Protein AF-T0LKI7-F1 (afdb_monomer_lite)

pLDDT: mean 86.64, std 17.45, range [27.73, 98.5]

Sequence (239 aa):
MIEDIPPIKPRVIQYRIENVSTTMKEMFGITISEGEVQEILYQLSDVLGKEYLNLLYDIRRAPSRHMDKTSSRENGSNTNLWVFVTKAEAIFHTAMSNSHDVALDILGEHNGTDIHDRYSAFDNLASKTGNAQQYCWAHIISDTKELEDFYGEEGRRIRESLQRIYDKSKSFNGNGAHEDIDHLYERLTFLLDTGYNHLETRKFADNLIKRRKEWLFRFVIDPEVEPTKTGLKELSGLQ

Radius of gyration: 21.43 Å; chains: 1; bounding box: 60×43×54 Å

Foldseek 3Di:
DPDPPDDPPDDPDDDDLVVVQVCCCPPPVDHDDSVRVVVVVVVVCVVCVVVLVVLLVCLQEAQEKEWEWDWDADPNAIKIWIWIDAPPGIDIDIDSDPALVVVCVSNPQGEHEYEYAPDCRVVVNCVVRVYHYAHAVVNVLVVLVVCCVPVNPLSVQLNVQSVVLVVVLVVLLQVDDVVVLVVSLVSLLVSLPDDDPDPVSVVSSVVVNPDDSCRHRVSSNGNSDDNHDDCPCVVNVPD

Secondary structure (DSSP, 8-state):
----------------HHHHHHHHHHHH-----HHHHHHHHHHHHHHHHHHHHHHHHHHHHSSEEEEEEEEEEETTEEEEEEEEE-SS-EEEEEES--SHHHHHHHH-S--SEEEE-S-HHHHHHHHHH--EEEE-HHHHHHHHHHHHHHHTHHHHHHHHHHHHHHHHHHTTTT---HHHHHHHHHHHHHHH-S--SSHHHHHHHHHHHTS-HHHHSHHHH-TT--SS-TTHHHHH---

Structure (mmCIF, N/CA/C/O backbone):
data_AF-T0LKI7-F1
#
_entry.id   AF-T0LKI7-F1
#
loop_
_atom_site.group_PDB
_atom_site.id
_atom_site.type_symbol
_atom_site.label_atom_id
_atom_site.label_alt_id
_atom_site.label_comp_id
_atom_site.label_asym_id
_atom_site.label_entity_id
_atom_site.label_seq_id
_atom_site.pdbx_PDB_ins_code
_atom_site.Cartn_x
_atom_site.Cartn_y
_atom_site.Cartn_z
_atom_site.occupancy
_atom_site.B_iso_or_equiv
_atom_site.auth_seq_id
_atom_site.auth_comp_id
_atom_site.auth_asym_id
_atom_site.auth_atom_id
_atom_site.pdbx_PDB_model_num
ATOM 1 N N . MET A 1 1 ? -36.466 19.619 -8.898 1.00 36.75 1 MET A N 1
ATOM 2 C CA . MET A 1 1 ? -35.082 20.116 -8.801 1.00 36.75 1 MET A CA 1
ATOM 3 C C . MET A 1 1 ? -34.525 19.519 -7.531 1.00 36.75 1 MET A C 1
ATOM 5 O O . MET A 1 1 ? -35.025 19.854 -6.469 1.00 36.75 1 MET A O 1
ATOM 9 N N . ILE A 1 2 ? -33.653 18.523 -7.654 1.00 37.56 2 ILE A N 1
ATOM 10 C CA . ILE A 1 2 ? -32.951 17.946 -6.507 1.00 37.56 2 ILE A CA 1
ATOM 11 C C . ILE A 1 2 ? -31.757 18.873 -6.302 1.00 37.56 2 ILE A C 1
ATOM 13 O O . ILE A 1 2 ? -30.957 19.026 -7.221 1.00 37.56 2 ILE A O 1
ATOM 17 N N . GLU A 1 3 ? -31.733 19.594 -5.185 1.00 37.16 3 GLU A N 1
ATOM 18 C CA . GLU A 1 3 ? -30.611 20.461 -4.831 1.00 37.16 3 GLU A CA 1
ATOM 19 C C . GLU A 1 3 ? -29.376 19.592 -4.569 1.00 37.16 3 GLU A C 1
ATOM 21 O O . GLU A 1 3 ? -29.436 18.632 -3.797 1.00 37.16 3 GLU A O 1
ATOM 26 N N . ASP A 1 4 ? -28.274 19.921 -5.244 1.00 40.03 4 ASP A N 1
ATOM 27 C CA . ASP A 1 4 ? -26.953 19.344 -5.011 1.00 40.03 4 ASP A CA 1
ATOM 28 C C . ASP A 1 4 ? -26.516 19.660 -3.575 1.00 40.03 4 ASP A C 1
ATOM 30 O O . ASP A 1 4 ? -26.044 20.758 -3.274 1.00 40.03 4 ASP A O 1
ATOM 34 N N . ILE A 1 5 ? -26.679 18.693 -2.670 1.00 35.22 5 ILE A N 1
ATOM 35 C CA . ILE A 1 5 ? -26.070 18.751 -1.341 1.00 35.22 5 ILE A CA 1
ATOM 36 C C . ILE A 1 5 ? -24.559 18.581 -1.554 1.00 35.22 5 ILE A C 1
ATOM 38 O O . ILE A 1 5 ? -24.133 17.520 -2.023 1.00 35.22 5 ILE A O 1
ATOM 42 N N . PRO A 1 6 ? -23.726 19.591 -1.241 1.00 35.78 6 PRO A N 1
ATOM 43 C CA . PRO A 1 6 ? -22.286 19.469 -1.404 1.00 35.78 6 PRO A CA 1
ATOM 44 C C . PRO A 1 6 ? -21.763 18.326 -0.523 1.00 35.78 6 PRO A C 1
ATOM 46 O O . PRO A 1 6 ? -22.275 18.123 0.584 1.00 35.78 6 PRO A O 1
ATOM 49 N N . PRO A 1 7 ? -20.739 17.580 -0.974 1.00 35.28 7 PRO A N 1
ATOM 50 C CA . PRO A 1 7 ? -20.183 16.486 -0.196 1.00 35.28 7 PRO A CA 1
ATOM 51 C C . PRO A 1 7 ? -19.729 17.013 1.166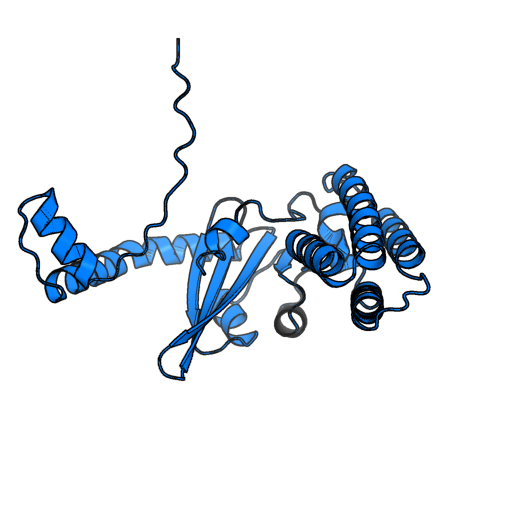 1.00 35.28 7 PRO A C 1
ATOM 53 O O . PRO A 1 7 ? -18.887 17.911 1.260 1.00 35.28 7 PRO A O 1
ATOM 56 N N . ILE A 1 8 ? -20.309 16.452 2.227 1.00 31.47 8 ILE A N 1
ATOM 57 C CA . ILE A 1 8 ? -19.885 16.699 3.601 1.00 31.47 8 ILE A CA 1
ATOM 58 C C . ILE A 1 8 ? -18.447 16.195 3.693 1.00 31.47 8 ILE A C 1
ATOM 60 O O . ILE A 1 8 ? -18.217 14.990 3.732 1.00 31.47 8 ILE A O 1
ATOM 64 N N . LYS A 1 9 ? -17.467 17.105 3.703 1.00 28.38 9 LYS A N 1
ATOM 65 C CA . LYS A 1 9 ? -16.102 16.756 4.101 1.00 28.38 9 LYS A CA 1
ATOM 66 C C . LYS A 1 9 ? -16.157 16.377 5.580 1.00 28.38 9 LYS A C 1
ATOM 68 O O . LYS A 1 9 ? -16.421 17.267 6.396 1.00 28.38 9 LYS A O 1
ATOM 73 N N . PRO A 1 10 ? -15.926 15.108 5.954 1.00 28.52 10 PRO A N 1
ATOM 74 C CA . PRO A 1 10 ? -15.874 14.741 7.356 1.00 28.52 10 PRO A CA 1
ATOM 75 C C . PRO A 1 10 ? -14.686 15.480 7.974 1.00 28.52 10 PRO A C 1
ATOM 77 O O . PRO A 1 10 ? -13.535 15.234 7.622 1.00 28.52 10 PRO A O 1
ATOM 80 N N . ARG A 1 11 ? -14.948 16.429 8.875 1.00 28.69 11 ARG A N 1
ATOM 81 C CA . ARG A 1 11 ? -13.918 16.922 9.790 1.00 28.69 11 ARG A CA 1
ATOM 82 C C . ARG A 1 11 ? -13.855 15.930 10.938 1.00 28.69 11 ARG A C 1
ATOM 84 O O . ARG A 1 11 ? -14.707 15.959 11.820 1.00 28.69 11 ARG A O 1
ATOM 91 N N . VAL A 1 12 ? -12.862 15.048 10.916 1.00 36.53 12 VAL A N 1
ATOM 92 C CA . VAL A 1 12 ? -12.501 14.269 12.101 1.00 36.53 12 VAL A CA 1
ATOM 93 C C . VAL A 1 12 ? -11.858 15.250 13.077 1.00 36.53 12 VAL A C 1
ATOM 95 O O . VAL A 1 12 ? -10.718 15.664 12.888 1.00 36.53 12 VAL A O 1
ATOM 98 N N . ILE A 1 13 ? -12.621 15.704 14.071 1.00 36.75 13 ILE A N 1
ATOM 99 C CA . ILE A 1 13 ? -12.092 16.535 15.152 1.00 36.75 13 ILE A CA 1
ATOM 100 C C . ILE A 1 13 ? -11.734 15.594 16.296 1.00 36.75 13 ILE A C 1
ATOM 102 O O . ILE A 1 13 ? -12.613 15.053 16.964 1.00 36.75 13 ILE A O 1
ATOM 106 N N . GLN A 1 14 ? -10.440 15.378 16.509 1.00 50.97 14 GLN A N 1
ATOM 107 C CA . GLN A 1 14 ? -9.954 14.626 17.656 1.00 50.97 14 GLN A CA 1
ATOM 108 C C . GLN A 1 14 ? -9.950 15.563 18.872 1.00 50.97 14 GLN A C 1
ATOM 110 O O . GLN A 1 14 ? -9.055 16.389 19.042 1.00 50.97 14 GLN A O 1
ATOM 115 N N . TYR A 1 15 ? -10.995 15.491 19.696 1.00 59.06 15 TYR A N 1
ATOM 116 C CA . TYR A 1 15 ? -11.046 16.227 20.956 1.00 59.06 15 TYR A CA 1
ATOM 117 C C . TYR A 1 15 ? -10.383 15.413 22.067 1.00 59.06 15 TYR A C 1
ATOM 119 O O . TYR A 1 15 ? -10.673 14.230 22.241 1.00 59.06 15 TYR A O 1
ATOM 127 N N . ARG A 1 16 ? -9.532 16.064 22.869 1.00 73.12 16 ARG A N 1
ATOM 128 C CA . ARG A 1 16 ? -9.208 15.554 24.208 1.00 73.12 16 ARG A CA 1
ATOM 129 C C . ARG A 1 16 ? -10.499 15.472 25.021 1.00 73.12 16 ARG A C 1
ATOM 131 O O . ARG A 1 16 ? -11.378 16.312 24.836 1.00 73.12 16 ARG A O 1
ATOM 138 N N . ILE A 1 17 ? -10.600 14.501 25.927 1.00 77.38 17 ILE A N 1
ATOM 139 C CA . ILE A 1 17 ? -11.790 14.308 26.779 1.00 77.38 17 ILE A CA 1
ATOM 140 C C . ILE A 1 17 ? -12.152 15.615 27.511 1.00 77.38 17 ILE A C 1
ATOM 142 O O . ILE A 1 17 ? -13.308 16.029 27.509 1.00 77.38 17 ILE A O 1
ATOM 146 N N . GLU A 1 18 ? -11.142 16.328 28.012 1.00 75.88 18 GLU A N 1
ATOM 147 C CA . GLU A 1 18 ? -11.242 17.662 28.629 1.00 75.88 18 GLU A CA 1
ATOM 148 C C . GLU A 1 18 ? -11.995 18.680 27.741 1.00 75.88 18 GLU A C 1
ATOM 150 O O . GLU A 1 18 ? -12.843 19.457 28.200 1.00 75.88 18 GLU A O 1
ATOM 155 N N . ASN A 1 19 ? -11.725 18.656 26.433 1.00 84.75 19 ASN A N 1
ATOM 156 C CA . ASN A 1 19 ? -12.343 19.562 25.470 1.00 84.75 19 ASN A CA 1
ATOM 157 C C . ASN A 1 19 ? -13.796 19.174 25.176 1.00 84.75 19 ASN A C 1
ATOM 159 O O . ASN A 1 19 ? -14.600 20.055 24.876 1.00 84.75 19 ASN A O 1
ATOM 163 N N . VAL A 1 20 ? -14.151 17.888 25.278 1.00 87.69 20 VAL A N 1
ATOM 164 C CA . VAL A 1 20 ? -15.544 17.431 25.149 1.00 87.69 20 VAL A CA 1
ATOM 165 C C . VAL A 1 20 ? -16.374 17.992 26.298 1.00 87.69 20 VAL A C 1
ATOM 167 O O . VAL A 1 20 ? -17.396 18.629 26.050 1.00 87.69 20 VAL A O 1
ATOM 170 N N . SER A 1 21 ? -15.899 17.844 27.536 1.00 88.12 21 SER A N 1
ATOM 171 C CA . SER A 1 21 ? -16.573 18.379 28.726 1.00 88.12 21 SER A CA 1
ATOM 172 C C . SER A 1 21 ? -16.748 19.898 28.646 1.00 88.12 21 SER A C 1
ATOM 174 O O . SER A 1 21 ? -17.833 20.423 28.903 1.00 88.12 21 SER A O 1
ATOM 176 N N . THR A 1 22 ? -15.699 20.606 28.214 1.00 89.06 22 THR A N 1
ATOM 177 C CA . THR A 1 22 ? -15.731 22.064 28.017 1.00 89.06 22 THR A CA 1
ATOM 178 C C . THR A 1 22 ? -16.754 22.460 26.950 1.00 89.06 22 THR A C 1
ATOM 180 O O . THR A 1 22 ? -17.623 23.290 27.206 1.00 89.06 22 THR A O 1
ATOM 183 N N . THR A 1 23 ? -16.725 21.803 25.788 1.00 90.31 23 THR A N 1
ATOM 184 C CA . THR A 1 23 ? -17.649 22.072 24.673 1.00 90.31 23 THR A CA 1
ATOM 185 C C . THR A 1 23 ? -19.104 21.823 25.071 1.00 90.31 23 THR A C 1
ATOM 187 O O . THR A 1 23 ? -19.974 22.644 24.780 1.00 90.31 23 THR A O 1
ATOM 190 N N . MET A 1 24 ? -19.381 20.720 25.775 1.00 91.50 24 MET A N 1
ATOM 191 C CA . MET A 1 24 ? -20.729 20.385 26.248 1.00 91.50 24 MET A CA 1
ATOM 192 C C . MET A 1 24 ? -21.297 21.461 27.174 1.00 91.50 24 MET A C 1
ATOM 194 O O . MET A 1 24 ? -22.460 21.856 27.041 1.00 91.50 24 MET A O 1
ATOM 198 N N . LYS A 1 25 ? -20.455 22.005 28.054 1.00 92.81 25 LYS A N 1
ATOM 199 C CA . LYS A 1 25 ? -20.846 23.080 28.960 1.00 92.81 25 LYS A CA 1
ATOM 200 C C . LYS A 1 25 ? -21.040 24.408 28.234 1.00 92.81 25 LYS A C 1
ATOM 202 O O . LYS A 1 25 ? -22.059 25.061 28.439 1.00 92.81 25 LYS A O 1
ATOM 207 N N . GLU A 1 26 ? -20.080 24.812 27.407 1.00 93.31 26 GLU A N 1
ATOM 208 C CA . GLU A 1 26 ? -20.067 26.136 26.777 1.00 93.31 26 GLU A CA 1
ATOM 209 C C . GLU A 1 26 ? -21.116 26.284 25.674 1.00 93.31 26 GLU A C 1
ATOM 211 O O . GLU A 1 26 ? -21.754 27.330 25.572 1.00 93.31 26 GLU A O 1
ATOM 216 N N . MET A 1 27 ? -21.325 25.244 24.864 1.00 94.69 27 MET A N 1
ATOM 217 C CA . MET A 1 27 ? -22.247 25.310 23.728 1.00 94.69 27 MET A CA 1
ATOM 218 C C . MET A 1 27 ? -23.664 24.864 24.081 1.00 94.69 27 MET A C 1
ATOM 220 O O . MET A 1 27 ? -24.625 25.395 23.527 1.00 94.69 27 MET A O 1
ATOM 224 N N . PHE A 1 28 ? -23.801 23.890 24.983 1.00 94.06 28 PHE A N 1
ATOM 225 C CA . PHE A 1 28 ? -25.083 23.234 25.248 1.00 94.06 28 PHE A CA 1
ATOM 226 C C . PHE A 1 28 ? -25.568 23.403 26.693 1.00 94.06 28 PHE A C 1
ATOM 228 O O . PHE A 1 28 ? -26.682 22.990 27.008 1.00 94.06 28 PHE A O 1
ATOM 235 N N . GLY A 1 29 ? -24.771 24.010 27.582 1.00 93.81 29 GLY A N 1
ATOM 236 C CA . GLY A 1 29 ? -25.117 24.162 29.000 1.00 93.81 29 GLY A CA 1
ATOM 237 C C . GLY A 1 29 ? -25.138 22.842 29.778 1.00 93.81 29 GLY A C 1
ATOM 238 O O . GLY A 1 29 ?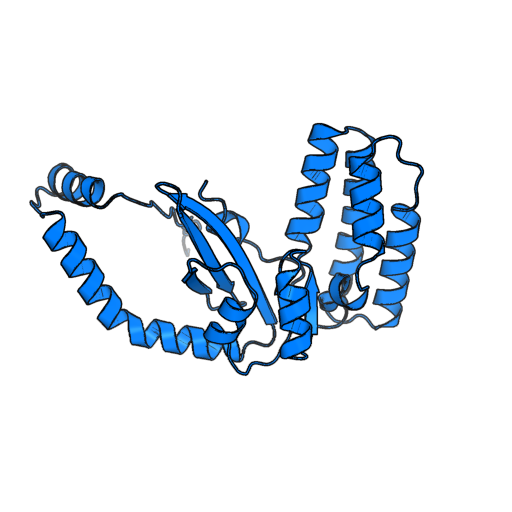 -25.625 22.804 30.908 1.00 93.81 29 GLY A O 1
ATOM 239 N N . ILE A 1 30 ? -24.623 21.757 29.191 1.00 95.06 30 ILE A N 1
ATOM 240 C CA . ILE A 1 30 ? -24.621 20.419 29.784 1.00 95.06 30 ILE A CA 1
ATOM 241 C C . ILE A 1 30 ? -23.336 20.255 30.588 1.00 95.06 30 ILE A C 1
ATOM 243 O O . ILE A 1 30 ? -22.234 20.337 30.049 1.00 95.06 30 ILE A O 1
ATOM 247 N N . THR A 1 31 ? -23.470 20.011 31.890 1.00 93.50 31 THR A N 1
ATOM 248 C CA . THR A 1 31 ? -22.319 19.660 32.728 1.00 93.50 31 THR A CA 1
ATOM 249 C C . THR A 1 31 ? -22.124 18.155 32.673 1.00 93.50 31 THR A C 1
ATOM 251 O O . THR A 1 31 ? -22.982 17.413 33.138 1.00 93.50 31 THR A O 1
ATOM 254 N N . ILE A 1 32 ? -21.000 17.732 32.104 1.00 92.62 32 ILE A N 1
ATOM 255 C CA . ILE A 1 32 ? -20.555 16.342 32.069 1.00 92.62 32 ILE A CA 1
ATOM 256 C C . ILE A 1 32 ? -19.112 16.286 32.568 1.00 92.62 32 ILE A C 1
ATOM 258 O O . ILE A 1 32 ? -18.297 17.153 32.242 1.00 92.62 32 ILE A O 1
ATOM 262 N N . SER A 1 33 ? -18.810 15.308 33.410 1.00 92.50 33 SER A N 1
ATOM 263 C CA . SER A 1 33 ? -17.453 15.038 33.871 1.00 92.50 33 SER A CA 1
ATOM 264 C C . SER A 1 33 ? -16.666 14.243 32.829 1.00 92.50 33 SER A C 1
ATOM 266 O O . SER A 1 33 ? -17.225 13.510 32.017 1.00 92.50 33 SER A O 1
ATOM 268 N N . GLU A 1 34 ? -15.339 14.335 32.881 1.00 88.31 34 GLU A N 1
ATOM 269 C CA . GLU A 1 34 ? -14.461 13.525 32.025 1.00 88.31 34 GLU A CA 1
ATOM 270 C C . GLU A 1 34 ? -14.685 12.018 32.235 1.00 88.31 34 GLU A C 1
ATOM 272 O O . GLU A 1 34 ? -14.654 11.252 31.274 1.00 88.31 34 GLU A O 1
ATOM 277 N N . GLY A 1 35 ? -14.990 11.603 33.472 1.00 89.06 35 GLY A N 1
ATOM 278 C CA . GLY A 1 35 ? -15.335 10.218 33.796 1.00 89.06 35 GLY A CA 1
ATOM 279 C C . GLY A 1 35 ? -16.646 9.759 33.152 1.00 89.06 35 GLY A C 1
ATOM 280 O O . GLY A 1 35 ? -16.714 8.644 32.649 1.00 89.06 35 GLY A O 1
ATOM 281 N N . GLU A 1 36 ? -17.665 10.620 33.094 1.00 90.31 36 GLU A N 1
ATOM 282 C CA . GLU A 1 36 ? -18.915 10.319 32.379 1.00 90.31 36 GLU A CA 1
ATOM 283 C C . GLU A 1 36 ? -18.702 10.244 30.863 1.00 90.31 36 GLU A C 1
ATOM 285 O O . GLU A 1 36 ? -19.255 9.358 30.216 1.00 90.31 36 GLU A O 1
ATOM 290 N N . VAL A 1 37 ? -17.867 11.118 30.286 1.00 89.50 37 VAL A N 1
ATOM 291 C CA . VAL A 1 37 ? -17.478 11.009 28.868 1.00 89.50 37 VAL A CA 1
ATOM 292 C C . VAL A 1 37 ? -16.791 9.666 28.611 1.00 89.50 37 VAL A C 1
ATOM 294 O O . VAL A 1 37 ? -17.114 8.988 27.637 1.00 89.50 37 VAL A O 1
ATOM 297 N N . GLN A 1 38 ? -15.871 9.259 29.487 1.00 85.88 38 GLN A N 1
ATOM 298 C CA . GLN A 1 38 ? -15.162 7.989 29.360 1.00 85.88 38 GLN A CA 1
ATOM 299 C C . GLN A 1 38 ? -16.107 6.783 29.477 1.00 85.88 38 GLN A C 1
ATOM 301 O O . GLN A 1 38 ? -16.014 5.858 28.674 1.00 85.88 38 GLN A O 1
ATOM 306 N N . GLU A 1 39 ? -17.050 6.811 30.418 1.00 89.12 39 GLU A N 1
ATOM 307 C CA . GLU A 1 39 ? -18.070 5.771 30.581 1.00 89.12 39 GLU A CA 1
ATOM 308 C C . GLU A 1 39 ? -18.961 5.641 29.335 1.00 89.12 39 GLU A C 1
ATOM 310 O O . GLU A 1 39 ? -19.190 4.536 28.846 1.00 89.12 39 GLU A O 1
ATOM 315 N N . ILE A 1 40 ? -19.397 6.763 28.751 1.00 88.38 40 ILE A N 1
ATOM 316 C CA . ILE A 1 40 ? -20.163 6.761 27.494 1.00 88.38 40 ILE A CA 1
ATOM 317 C C . ILE A 1 40 ? -19.347 6.136 26.357 1.00 88.38 40 ILE A C 1
ATOM 319 O O . ILE A 1 40 ? -19.884 5.357 25.569 1.00 88.38 40 ILE A O 1
ATOM 323 N N . LEU A 1 41 ? -18.051 6.453 26.263 1.00 86.56 41 LEU A N 1
ATOM 324 C CA . LEU A 1 41 ? -17.169 5.859 25.255 1.00 86.56 41 LEU A CA 1
ATOM 325 C C . LEU A 1 41 ? -17.006 4.346 25.455 1.00 86.56 41 LEU A C 1
ATOM 327 O O . LEU A 1 41 ? -17.007 3.613 24.466 1.00 86.56 41 LEU A O 1
ATOM 331 N N . TYR A 1 42 ? -16.916 3.865 26.699 1.00 84.19 42 TYR A N 1
ATOM 332 C CA . TYR A 1 42 ? -16.884 2.428 26.990 1.00 84.19 42 TYR A CA 1
ATOM 333 C C . TYR A 1 42 ? -18.183 1.732 26.583 1.00 84.19 42 TYR A C 1
ATOM 335 O O . TYR A 1 42 ? -18.141 0.734 25.867 1.00 84.19 42 TYR A O 1
ATOM 343 N N . GLN A 1 43 ? -19.335 2.295 26.948 1.00 87.31 43 GLN A N 1
ATOM 344 C CA . GLN A 1 43 ? -20.638 1.750 26.556 1.00 87.31 43 GLN A CA 1
ATOM 345 C C . GLN A 1 43 ? -20.799 1.712 25.034 1.00 87.31 43 GLN A C 1
ATOM 347 O O . GLN A 1 43 ? -21.285 0.728 24.476 1.00 87.31 43 GLN A O 1
ATOM 352 N N . LEU A 1 44 ? -20.349 2.761 24.341 1.00 85.31 44 LEU A N 1
ATOM 353 C CA . LEU A 1 44 ? -20.359 2.800 22.884 1.00 85.31 44 LEU A CA 1
ATOM 354 C C . LEU A 1 44 ? -19.427 1.737 22.283 1.00 85.31 44 LEU A C 1
ATOM 356 O O . LEU A 1 44 ? -19.798 1.100 21.300 1.00 85.31 44 LEU A O 1
ATOM 360 N N . SER A 1 45 ? -18.250 1.515 22.874 1.00 81.56 45 SER A N 1
ATOM 361 C CA . SER A 1 45 ? -17.322 0.463 22.446 1.00 81.56 45 SER A CA 1
ATOM 362 C C . SER A 1 45 ? -17.947 -0.929 22.549 1.00 81.56 45 SER A C 1
ATOM 364 O O . SER A 1 45 ? -17.804 -1.726 21.622 1.00 81.56 45 SER A O 1
ATOM 366 N N . ASP A 1 46 ? -18.664 -1.217 23.636 1.00 82.38 46 ASP A N 1
ATOM 367 C CA . ASP A 1 46 ? -19.349 -2.501 23.817 1.00 82.38 46 ASP A CA 1
ATOM 368 C C . ASP A 1 46 ? -20.443 -2.710 22.765 1.00 82.38 46 ASP A C 1
ATOM 370 O O . ASP A 1 46 ? -20.564 -3.796 22.193 1.00 82.38 46 ASP A O 1
ATOM 374 N N . VAL A 1 47 ? -21.207 -1.657 22.457 1.00 86.50 47 VAL A N 1
ATOM 375 C CA . VAL A 1 47 ? -22.257 -1.705 21.430 1.00 86.50 47 VAL A CA 1
ATOM 376 C C . VAL A 1 47 ? -21.660 -1.913 20.038 1.00 86.50 47 VAL A C 1
ATOM 378 O O . VAL A 1 47 ? -22.148 -2.764 19.304 1.00 86.50 47 VAL A O 1
ATOM 381 N N . LEU A 1 48 ? -20.592 -1.186 19.693 1.00 85.69 48 LEU A N 1
ATOM 382 C CA . LEU A 1 48 ? -19.948 -1.241 18.374 1.00 85.69 48 LEU A CA 1
ATOM 383 C C . LEU A 1 48 ? -19.071 -2.482 18.160 1.00 85.69 48 LEU A C 1
ATOM 385 O O . LEU A 1 48 ? -18.603 -2.720 17.043 1.00 85.69 48 LEU A O 1
ATOM 389 N N . GLY A 1 49 ? -18.821 -3.279 19.203 1.00 86.38 49 GLY A N 1
ATOM 390 C CA . GLY A 1 49 ? -17.961 -4.459 19.112 1.00 86.38 49 GLY A CA 1
ATOM 391 C C . GLY A 1 49 ? -18.445 -5.463 18.062 1.00 86.38 49 GLY A C 1
ATOM 392 O O . GLY A 1 49 ? -17.636 -6.054 17.344 1.00 86.38 49 GLY A O 1
ATOM 393 N N . LYS A 1 50 ? -19.765 -5.619 17.905 1.00 89.56 50 LYS A N 1
ATOM 394 C CA . LYS A 1 50 ? -20.343 -6.504 16.885 1.00 89.56 50 LYS A CA 1
ATOM 395 C C . LYS A 1 50 ? -20.103 -5.970 15.473 1.00 89.56 50 LYS A C 1
ATOM 397 O O . LYS A 1 50 ? -19.715 -6.731 14.589 1.00 89.56 50 LYS A O 1
ATOM 402 N N . GLU A 1 51 ? -20.308 -4.678 15.259 1.00 90.38 51 GLU A N 1
ATOM 403 C CA . GLU A 1 51 ? -20.076 -4.010 13.981 1.00 90.38 51 GLU A CA 1
ATOM 404 C C . GLU A 1 51 ? -18.596 -4.070 13.596 1.00 90.38 51 GLU A C 1
ATOM 406 O O . GLU A 1 51 ? -18.289 -4.373 12.446 1.00 90.38 51 GLU A O 1
ATOM 411 N N . TYR A 1 52 ? -17.677 -3.896 14.553 1.00 90.62 52 TYR A N 1
ATOM 412 C CA . TYR A 1 52 ? -16.243 -4.088 14.322 1.00 90.62 52 TYR A CA 1
ATOM 413 C C . TYR A 1 52 ? -15.932 -5.502 13.813 1.00 90.62 52 TYR A C 1
ATOM 415 O O . TYR A 1 52 ? -15.199 -5.662 12.837 1.00 90.62 52 TYR A O 1
ATOM 423 N N . LEU A 1 53 ? -16.503 -6.536 14.441 1.00 91.81 53 LEU A N 1
ATOM 424 C CA . LEU A 1 53 ? -16.293 -7.924 14.018 1.00 91.81 53 LEU A CA 1
ATOM 425 C C . LEU A 1 53 ? -16.876 -8.208 12.627 1.00 91.81 53 LEU A C 1
ATOM 427 O O . LEU A 1 53 ? -16.258 -8.949 11.863 1.00 91.81 53 LEU A O 1
ATOM 431 N N . ASN A 1 54 ? -18.017 -7.605 12.281 1.00 94.56 54 ASN A N 1
ATOM 432 C CA . ASN A 1 54 ? -18.594 -7.708 10.938 1.00 94.56 54 ASN A CA 1
ATOM 433 C C . ASN A 1 54 ? -17.685 -7.045 9.892 1.00 94.56 54 ASN A C 1
ATOM 435 O O . ASN A 1 54 ? -17.334 -7.682 8.904 1.00 94.56 54 ASN A O 1
ATOM 439 N N . LEU A 1 55 ? -17.218 -5.817 10.149 1.00 95.50 55 LEU A N 1
ATOM 440 C CA . LEU A 1 55 ? -16.281 -5.123 9.259 1.00 95.50 55 LEU A CA 1
ATOM 441 C C . LEU A 1 55 ? -14.979 -5.909 9.095 1.00 95.50 55 LEU A C 1
ATOM 443 O O . LEU A 1 55 ? -14.474 -6.048 7.987 1.00 95.50 55 LEU A O 1
ATOM 447 N N . LEU A 1 56 ? -14.438 -6.466 10.181 1.00 95.06 56 LEU A N 1
ATOM 448 C CA . LEU A 1 56 ? -13.241 -7.300 10.114 1.00 95.06 56 LEU A CA 1
ATOM 449 C C . LEU A 1 56 ? -13.479 -8.567 9.280 1.00 95.06 56 LEU A C 1
ATOM 451 O O . LEU A 1 56 ? -12.608 -8.968 8.508 1.00 95.06 56 LEU A O 1
ATOM 455 N N . TYR A 1 57 ? -14.644 -9.199 9.423 1.00 95.62 57 TYR A N 1
ATOM 456 C CA . TYR A 1 57 ? -15.028 -10.353 8.615 1.00 95.62 57 TYR A CA 1
ATOM 457 C C . TYR A 1 57 ? -15.080 -10.010 7.119 1.00 95.62 57 TYR A C 1
ATOM 459 O O . TYR A 1 57 ? -14.522 -10.752 6.305 1.00 95.62 57 TYR A O 1
ATOM 467 N N . ASP A 1 58 ? -15.674 -8.871 6.764 1.00 96.38 58 ASP A N 1
ATOM 468 C CA . ASP A 1 58 ? -15.769 -8.403 5.380 1.00 96.38 58 ASP A CA 1
ATOM 469 C C . ASP A 1 58 ? -14.388 -8.036 4.817 1.00 96.38 58 ASP A C 1
ATOM 471 O O . ASP A 1 58 ? -14.007 -8.517 3.746 1.00 96.38 58 ASP A O 1
ATOM 475 N N . ILE A 1 59 ? -13.563 -7.322 5.593 1.00 96.12 59 ILE A N 1
ATOM 476 C CA . ILE A 1 59 ? -12.175 -6.997 5.231 1.00 96.12 59 ILE A CA 1
ATOM 477 C C . ILE A 1 59 ? -11.364 -8.257 4.952 1.00 96.12 59 ILE A C 1
ATOM 479 O O . ILE A 1 59 ? -10.652 -8.314 3.952 1.00 96.12 59 ILE A O 1
ATOM 483 N N . ARG A 1 60 ? -11.477 -9.291 5.796 1.00 95.94 60 ARG A N 1
ATOM 484 C CA . ARG A 1 60 ? -10.739 -10.552 5.612 1.00 95.94 60 ARG A CA 1
ATOM 485 C C . ARG A 1 60 ? -11.090 -11.254 4.298 1.00 95.94 60 ARG A C 1
ATOM 487 O O . ARG A 1 60 ? -10.235 -11.938 3.730 1.00 95.94 60 ARG A O 1
ATOM 494 N N . ARG A 1 61 ? -12.312 -11.065 3.798 1.00 95.81 61 ARG A N 1
ATOM 495 C CA . ARG A 1 61 ? -12.846 -11.703 2.585 1.00 95.81 61 ARG A CA 1
ATOM 496 C C . ARG A 1 61 ? -12.761 -10.831 1.335 1.00 95.81 61 ARG A C 1
ATOM 498 O O . ARG A 1 61 ? -13.042 -11.331 0.247 1.00 95.81 61 ARG A O 1
ATOM 505 N N . ALA A 1 62 ? -12.395 -9.563 1.477 1.00 96.12 62 ALA A N 1
ATOM 506 C CA . ALA A 1 62 ? -12.309 -8.644 0.358 1.00 96.12 62 ALA A CA 1
ATOM 507 C C . ALA A 1 62 ? -11.237 -9.084 -0.656 1.00 96.12 62 ALA A C 1
ATOM 509 O O . ALA A 1 62 ? -10.165 -9.549 -0.260 1.00 96.12 62 ALA A O 1
ATOM 510 N N . PRO A 1 63 ? -11.476 -8.908 -1.966 1.00 96.50 63 PRO A N 1
ATOM 511 C CA . PRO A 1 63 ? -10.524 -9.325 -2.996 1.00 96.50 63 PRO A CA 1
ATOM 512 C C . PRO A 1 63 ? -9.208 -8.538 -2.932 1.00 96.50 63 PRO A C 1
ATOM 514 O O . PRO A 1 63 ? -8.153 -9.053 -3.305 1.00 96.50 63 PRO A O 1
ATOM 517 N N . SER A 1 64 ? -9.245 -7.316 -2.402 1.00 96.50 64 SER A N 1
ATOM 518 C CA . SER A 1 64 ? -8.063 -6.533 -2.071 1.00 96.50 64 SER A CA 1
ATOM 519 C C . SER A 1 64 ? -8.299 -5.669 -0.835 1.00 96.50 64 SER A C 1
ATOM 521 O O . SER A 1 64 ? -9.441 -5.367 -0.474 1.00 96.50 64 SER A O 1
ATOM 523 N N . ARG A 1 65 ? -7.212 -5.288 -0.165 1.00 95.62 65 ARG A N 1
ATOM 524 C CA . ARG A 1 65 ? -7.243 -4.395 0.998 1.00 95.62 65 ARG A CA 1
ATOM 525 C C . ARG A 1 65 ? -5.983 -3.557 1.078 1.00 95.62 65 ARG A C 1
ATOM 527 O O . ARG A 1 65 ? -4.885 -4.047 0.845 1.00 95.62 65 ARG A O 1
ATOM 534 N N . HIS A 1 66 ? -6.141 -2.307 1.465 1.00 94.62 66 HIS A N 1
ATOM 535 C CA . HIS A 1 66 ? -5.051 -1.435 1.840 1.00 94.62 66 HIS A CA 1
ATOM 536 C C . HIS A 1 66 ? -4.704 -1.605 3.313 1.00 94.62 66 HIS A C 1
ATOM 538 O O . HIS A 1 66 ? -5.588 -1.553 4.167 1.00 94.62 66 HIS A O 1
ATOM 544 N N . MET A 1 67 ? -3.415 -1.736 3.593 1.00 92.38 67 MET A N 1
ATOM 545 C CA . MET A 1 67 ? -2.834 -1.724 4.923 1.00 92.38 67 MET A CA 1
ATOM 546 C C . MET A 1 67 ? -1.885 -0.545 5.034 1.00 92.38 67 MET A C 1
ATOM 548 O O . MET A 1 67 ? -1.028 -0.335 4.175 1.00 92.38 67 MET A O 1
ATOM 552 N N . ASP A 1 68 ? -2.043 0.217 6.102 1.00 89.38 68 ASP A N 1
ATOM 553 C CA . ASP A 1 68 ? -1.142 1.305 6.438 1.00 89.38 68 ASP A CA 1
ATOM 554 C C . ASP A 1 68 ? -0.920 1.332 7.947 1.00 89.38 68 ASP A C 1
ATOM 556 O O . ASP A 1 68 ? -1.704 0.769 8.723 1.00 89.38 68 ASP A O 1
ATOM 560 N N . LYS A 1 69 ? 0.156 1.989 8.365 1.00 85.81 69 LYS A N 1
ATOM 561 C CA . LYS A 1 69 ? 0.402 2.249 9.774 1.00 85.81 69 LYS A CA 1
ATOM 562 C C . LYS A 1 69 ? 0.989 3.631 9.992 1.00 85.81 69 LYS A C 1
ATOM 564 O O . LYS A 1 69 ? 1.855 4.094 9.256 1.00 85.81 69 LYS A O 1
ATOM 569 N N . THR A 1 70 ? 0.592 4.246 11.093 1.00 84.31 70 THR A N 1
ATOM 570 C CA . THR A 1 70 ? 1.166 5.510 11.549 1.00 84.31 70 THR A CA 1
ATOM 571 C C . THR A 1 70 ? 1.654 5.340 12.976 1.00 84.31 70 THR A C 1
ATOM 573 O O . THR A 1 70 ? 0.908 4.902 13.850 1.00 84.31 70 THR A O 1
ATOM 576 N N . SER A 1 71 ? 2.927 5.647 13.213 1.00 85.56 71 SER A N 1
ATOM 577 C CA . SER A 1 71 ? 3.531 5.576 14.542 1.00 85.56 71 SER A CA 1
ATOM 578 C C . SER A 1 71 ? 3.462 6.940 15.225 1.00 85.56 71 SER A C 1
ATOM 580 O O . SER A 1 71 ? 3.890 7.940 14.652 1.00 85.56 71 SER A O 1
ATOM 582 N N . SER A 1 72 ? 2.988 6.972 16.467 1.00 83.06 72 SER A N 1
ATOM 583 C CA . SER A 1 72 ? 3.084 8.119 17.368 1.00 83.06 72 SER A CA 1
ATOM 584 C C . SER A 1 72 ? 3.947 7.766 18.579 1.00 83.06 72 SER A C 1
ATOM 586 O O . SER A 1 72 ? 4.134 6.593 18.923 1.00 83.06 72 SER A O 1
ATOM 588 N N . ARG A 1 73 ? 4.517 8.790 19.221 1.00 81.50 73 ARG A N 1
ATOM 589 C CA . ARG A 1 73 ? 5.309 8.629 20.440 1.00 81.50 73 ARG A CA 1
ATOM 590 C C . ARG A 1 73 ? 4.715 9.467 21.557 1.00 81.50 73 ARG A C 1
ATOM 592 O O . ARG A 1 73 ? 4.698 10.690 21.469 1.00 81.50 73 ARG A O 1
ATOM 599 N N . GLU A 1 74 ? 4.306 8.804 22.628 1.00 74.50 74 GLU A N 1
ATOM 600 C CA . GLU A 1 74 ? 3.714 9.431 23.806 1.00 74.50 74 GLU A CA 1
ATOM 601 C C . GLU A 1 74 ? 4.475 8.979 25.052 1.00 74.50 74 GLU A C 1
ATOM 603 O O . GLU A 1 74 ? 4.656 7.786 25.292 1.00 74.50 74 GLU A O 1
ATOM 608 N N . ASN A 1 75 ? 4.983 9.937 25.835 1.00 73.94 75 ASN A N 1
ATOM 609 C CA . ASN A 1 75 ? 5.708 9.683 27.089 1.00 73.94 75 ASN A CA 1
ATOM 610 C C . ASN A 1 75 ? 6.814 8.614 26.978 1.00 73.94 75 ASN A C 1
ATOM 612 O O . ASN A 1 75 ? 7.000 7.779 27.858 1.00 73.94 75 ASN A O 1
ATOM 616 N N . GLY A 1 76 ? 7.555 8.628 25.866 1.00 78.44 76 GLY A N 1
ATOM 617 C CA . GLY A 1 76 ? 8.651 7.691 25.614 1.00 78.44 76 GLY A CA 1
ATOM 618 C C . GLY A 1 76 ? 8.229 6.335 25.040 1.00 78.44 76 GLY A C 1
ATOM 619 O O . GLY A 1 76 ? 9.115 5.607 24.592 1.00 78.44 76 GLY A O 1
ATOM 620 N N . SER A 1 77 ? 6.929 6.044 24.965 1.00 79.25 77 SER A N 1
ATOM 621 C CA . SER A 1 77 ? 6.363 4.814 24.403 1.00 79.25 77 SER A CA 1
ATOM 622 C C . SER A 1 77 ? 5.882 5.029 22.968 1.00 79.25 77 SER A C 1
ATOM 624 O O . SER A 1 77 ? 5.325 6.077 22.649 1.00 79.25 77 SER A O 1
ATOM 626 N N . ASN A 1 78 ? 6.112 4.044 22.097 1.00 84.38 78 ASN A N 1
ATOM 627 C CA . ASN A 1 78 ? 5.636 4.082 20.715 1.00 84.38 78 ASN A CA 1
ATOM 628 C C . ASN A 1 78 ? 4.295 3.354 20.605 1.00 84.38 78 ASN A C 1
ATOM 630 O O . ASN A 1 78 ? 4.209 2.181 20.966 1.00 84.38 78 ASN A O 1
ATOM 634 N N . THR A 1 79 ? 3.303 4.024 20.032 1.00 88.00 79 THR A N 1
ATOM 635 C CA . THR A 1 79 ? 2.005 3.443 19.681 1.00 88.00 79 THR A CA 1
ATOM 636 C C . THR A 1 79 ? 1.860 3.481 18.167 1.00 88.00 79 THR A C 1
ATOM 638 O O . THR A 1 79 ? 2.258 4.444 17.518 1.00 88.00 79 THR A O 1
ATOM 641 N N . ASN A 1 80 ? 1.316 2.422 17.578 1.00 87.44 80 ASN A N 1
ATOM 642 C CA . ASN A 1 80 ? 1.071 2.338 16.144 1.00 87.44 80 ASN A CA 1
ATOM 643 C C . ASN A 1 80 ? -0.428 2.241 15.911 1.00 87.44 80 ASN A C 1
ATOM 645 O O . ASN A 1 80 ? -1.082 1.357 16.462 1.00 87.44 80 ASN A O 1
ATOM 649 N N . LEU A 1 81 ? -0.952 3.130 15.078 1.00 89.38 81 LEU A N 1
ATOM 650 C CA . LEU A 1 81 ? -2.289 3.021 14.527 1.00 89.38 81 LEU A CA 1
ATOM 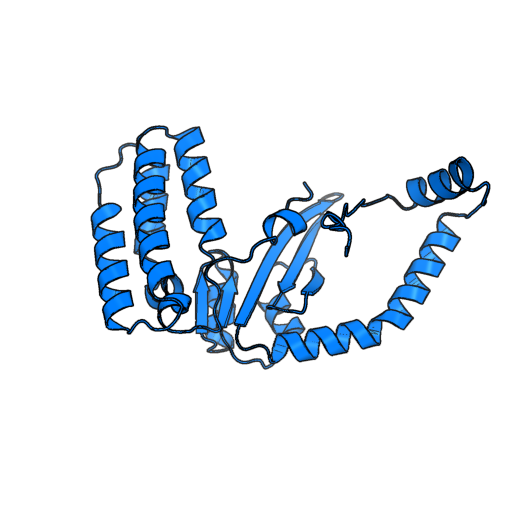651 C C . LEU A 1 81 ? -2.198 2.245 13.218 1.00 89.38 81 LEU A C 1
ATOM 653 O O . LEU A 1 81 ? -1.626 2.734 12.247 1.00 89.38 81 LEU A O 1
ATOM 657 N N . TRP A 1 82 ? -2.746 1.041 13.208 1.00 90.88 82 TRP A N 1
ATOM 658 C CA . TRP A 1 82 ? -2.925 0.221 12.023 1.00 90.8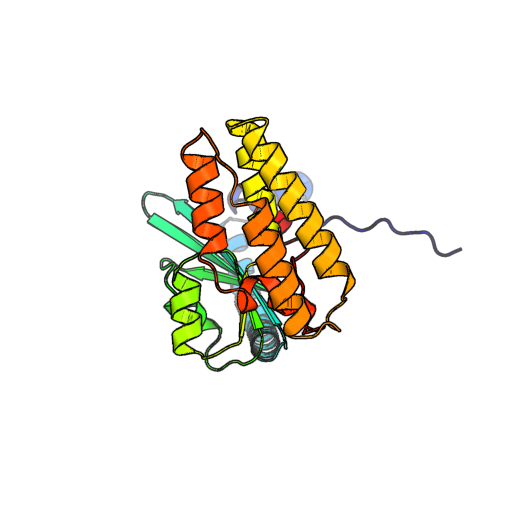8 82 TRP A CA 1
ATOM 659 C C . TRP A 1 82 ? -4.269 0.525 11.384 1.00 90.88 82 TRP A C 1
ATOM 661 O O . TRP A 1 82 ? -5.278 0.658 12.079 1.00 90.88 82 TRP A O 1
ATOM 671 N N . VAL A 1 83 ? -4.280 0.601 10.060 1.00 91.88 83 VAL A N 1
ATOM 672 C CA . VAL A 1 83 ? -5.485 0.863 9.279 1.00 91.88 83 VAL A CA 1
ATOM 673 C C . VAL A 1 83 ? -5.615 -0.210 8.208 1.00 91.88 83 VAL A C 1
ATOM 675 O O . VAL A 1 83 ? -4.688 -0.412 7.425 1.00 91.88 83 VAL A O 1
ATOM 678 N N . PHE A 1 84 ? -6.773 -0.868 8.155 1.00 93.12 84 PHE A N 1
ATOM 679 C CA . PHE A 1 84 ? -7.112 -1.850 7.122 1.00 93.12 84 PHE A CA 1
ATOM 680 C C . PHE A 1 84 ? -8.362 -1.380 6.402 1.00 93.12 84 PHE A C 1
ATOM 682 O O . PHE A 1 84 ? -9.386 -1.156 7.051 1.00 93.12 84 PHE A O 1
ATOM 689 N N . VAL A 1 85 ? -8.283 -1.197 5.084 1.00 93.31 85 VAL A N 1
ATOM 690 C CA . VAL A 1 85 ? -9.390 -0.625 4.309 1.00 93.31 85 VAL A CA 1
ATOM 691 C C . VAL A 1 85 ? -9.582 -1.310 2.972 1.00 93.31 85 VAL A C 1
ATOM 693 O O . VAL A 1 85 ? -8.627 -1.535 2.241 1.00 93.31 85 VAL A O 1
ATOM 696 N N . THR A 1 86 ? -10.828 -1.570 2.622 1.00 93.62 86 THR A N 1
ATOM 697 C CA . THR A 1 86 ? -11.261 -2.103 1.328 1.00 93.62 86 THR A CA 1
ATOM 698 C C . THR A 1 86 ? -11.996 -1.006 0.547 1.00 93.62 86 THR A C 1
ATOM 700 O O . THR A 1 86 ? -11.923 0.177 0.888 1.00 93.62 86 THR A O 1
ATOM 703 N N . LYS A 1 87 ? -12.738 -1.384 -0.499 1.00 89.62 87 LYS A N 1
ATOM 704 C CA . LYS A 1 87 ? -13.631 -0.468 -1.222 1.00 89.62 87 LYS A CA 1
ATOM 705 C C . LYS A 1 87 ? -14.772 0.079 -0.348 1.00 89.62 87 LYS A C 1
ATOM 707 O O . LYS A 1 87 ? -15.268 1.163 -0.643 1.00 89.62 87 LYS A O 1
ATOM 712 N N . ALA A 1 88 ? -15.195 -0.646 0.691 1.00 90.50 88 ALA A N 1
ATOM 713 C CA . ALA A 1 88 ? -16.404 -0.325 1.457 1.00 90.50 88 ALA A CA 1
ATOM 714 C C . ALA A 1 88 ? -16.217 -0.326 2.985 1.00 90.50 88 ALA A C 1
ATOM 716 O O . ALA A 1 88 ? -16.973 0.343 3.689 1.00 90.50 88 ALA A O 1
ATOM 717 N N . GLU A 1 89 ? -15.193 -0.998 3.510 1.00 93.50 89 GLU A N 1
ATOM 718 C CA . GLU A 1 89 ? -14.975 -1.161 4.946 1.00 93.50 89 GLU A CA 1
ATOM 719 C C . GLU A 1 89 ? -13.650 -0.545 5.384 1.00 93.50 89 GLU A C 1
ATOM 721 O O . GLU A 1 89 ? -12.648 -0.641 4.679 1.00 93.50 89 GLU A O 1
ATOM 726 N N . ALA A 1 90 ? -13.612 0.029 6.586 1.00 92.56 90 ALA A N 1
ATOM 727 C CA . ALA A 1 90 ? -12.381 0.479 7.220 1.00 92.56 90 ALA A CA 1
ATOM 728 C C . ALA A 1 90 ? -12.387 0.116 8.705 1.00 92.56 90 ALA A C 1
ATOM 730 O O . ALA A 1 90 ? -13.358 0.396 9.408 1.00 92.56 90 ALA A O 1
ATOM 731 N N . ILE A 1 91 ? -11.284 -0.456 9.186 1.00 92.06 91 ILE A N 1
ATOM 732 C CA . ILE A 1 91 ? -11.036 -0.656 10.616 1.00 92.06 91 ILE A CA 1
ATOM 733 C C . ILE A 1 91 ? -9.709 -0.023 11.021 1.00 92.06 91 ILE A C 1
ATOM 735 O O . ILE A 1 91 ? -8.762 0.065 10.234 1.00 92.06 91 ILE A O 1
ATOM 739 N N . PHE A 1 92 ? -9.660 0.381 12.285 1.00 90.75 92 PHE A N 1
ATOM 740 C CA . PHE A 1 92 ? -8.498 0.961 12.937 1.00 90.75 92 PHE A CA 1
ATOM 741 C C . PHE A 1 92 ? -8.141 0.103 14.144 1.00 90.75 92 PHE A C 1
ATOM 743 O O . PHE A 1 92 ? -9.027 -0.330 14.879 1.00 90.75 92 PHE A O 1
ATOM 750 N N . HIS A 1 93 ? -6.852 -0.135 14.354 1.00 88.81 93 HIS A N 1
ATOM 751 C CA . HIS A 1 93 ? -6.370 -0.930 15.473 1.00 88.81 93 HIS A CA 1
ATOM 752 C C . HIS A 1 93 ? -5.101 -0.318 16.056 1.00 88.81 93 HIS A C 1
ATOM 754 O O . HIS A 1 93 ? -4.155 -0.029 15.328 1.00 88.81 93 HIS A O 1
ATOM 760 N N . THR A 1 94 ? -5.058 -0.119 17.369 1.00 88.69 94 THR A N 1
ATOM 761 C CA . THR A 1 94 ? -3.875 0.408 18.051 1.00 88.69 94 THR A CA 1
ATOM 762 C C . THR A 1 94 ? -3.031 -0.731 18.610 1.00 88.69 94 THR A C 1
ATOM 764 O O . THR A 1 94 ? -3.535 -1.629 19.275 1.00 88.69 94 THR A O 1
ATOM 767 N N . ALA A 1 95 ? -1.724 -0.700 18.351 1.00 88.44 95 ALA A N 1
ATOM 768 C CA . ALA A 1 95 ? -0.789 -1.700 18.851 1.00 88.44 95 ALA A CA 1
ATOM 769 C C . ALA A 1 95 ? 0.563 -1.080 19.220 1.00 88.44 95 ALA A C 1
ATOM 771 O O . ALA A 1 95 ? 1.084 -0.203 18.530 1.00 88.44 95 ALA A O 1
ATOM 772 N N . MET A 1 96 ? 1.183 -1.590 20.285 1.00 87.50 96 MET A N 1
ATOM 773 C CA . MET A 1 96 ? 2.545 -1.193 20.675 1.00 87.50 96 MET A CA 1
ATOM 774 C C . MET A 1 96 ? 3.598 -1.734 19.700 1.00 87.50 96 MET A C 1
ATOM 776 O O . MET A 1 96 ? 4.627 -1.102 19.460 1.00 87.50 96 MET A O 1
ATOM 780 N N . SER A 1 97 ? 3.333 -2.905 19.113 1.00 86.06 97 SER A N 1
ATOM 781 C CA . SER A 1 97 ? 4.181 -3.496 18.081 1.00 86.06 97 SER A CA 1
ATOM 782 C C . SER A 1 97 ? 3.846 -2.934 16.701 1.00 86.06 97 SER A C 1
ATOM 784 O O . SER A 1 97 ? 2.708 -2.572 16.398 1.00 86.06 97 SER A O 1
ATOM 786 N N . ASN A 1 98 ? 4.863 -2.903 15.846 1.00 83.31 98 ASN A N 1
ATOM 787 C CA . ASN A 1 98 ? 4.747 -2.541 14.441 1.00 83.31 98 ASN A CA 1
ATOM 788 C C . ASN A 1 98 ? 5.190 -3.677 13.497 1.00 83.31 98 ASN A C 1
ATOM 790 O O . ASN A 1 98 ? 5.416 -3.420 12.310 1.00 83.31 98 ASN A O 1
ATOM 794 N N . SER A 1 99 ? 5.343 -4.894 14.041 1.00 88.31 99 SER A N 1
ATOM 795 C CA . SER A 1 99 ? 5.719 -6.103 13.307 1.00 88.31 99 SER A CA 1
ATOM 796 C C . SER A 1 99 ? 4.557 -6.655 12.481 1.00 88.31 99 SER A C 1
ATOM 798 O O . SER A 1 99 ? 3.393 -6.315 12.696 1.00 88.31 99 SER A O 1
ATOM 800 N N . HIS A 1 100 ? 4.875 -7.562 11.554 1.00 87.62 100 HIS A N 1
ATOM 801 C CA . HIS A 1 100 ? 3.883 -8.285 10.752 1.00 87.62 100 HIS A CA 1
ATOM 802 C C . HIS A 1 100 ? 2.945 -9.152 11.597 1.00 87.62 100 HIS A C 1
ATOM 804 O O . HIS A 1 100 ? 1.879 -9.515 11.116 1.00 87.62 100 HIS A O 1
ATOM 810 N N . ASP A 1 101 ? 3.321 -9.486 12.837 1.00 90.94 101 ASP A N 1
ATOM 811 C CA . ASP A 1 101 ? 2.489 -10.308 13.719 1.00 90.94 101 ASP A CA 1
ATOM 812 C C . ASP A 1 101 ? 1.184 -9.586 14.079 1.00 90.94 101 ASP A C 1
ATOM 814 O O . ASP A 1 101 ? 0.145 -10.225 14.116 1.00 90.94 101 ASP A O 1
ATOM 818 N N . VAL A 1 102 ? 1.190 -8.249 14.192 1.00 91.06 102 VAL A N 1
ATOM 819 C CA . VAL A 1 102 ? -0.048 -7.479 14.421 1.00 91.06 102 VAL A CA 1
ATOM 820 C C . VAL A 1 102 ? -1.025 -7.647 13.257 1.00 91.06 102 VAL A C 1
ATOM 822 O O . VAL A 1 102 ? -2.208 -7.904 13.465 1.00 91.06 102 VAL A O 1
ATOM 825 N N . ALA A 1 103 ? -0.536 -7.539 12.018 1.00 92.00 103 ALA A N 1
ATOM 826 C CA . ALA A 1 103 ? -1.371 -7.747 10.839 1.00 92.00 103 ALA A CA 1
ATOM 827 C C . ALA A 1 103 ? -1.873 -9.197 10.742 1.00 92.00 103 ALA A C 1
ATOM 829 O O . ALA A 1 103 ? -3.024 -9.409 10.370 1.00 92.00 103 ALA A O 1
ATOM 830 N N . LEU A 1 104 ? -1.053 -10.186 11.115 1.00 92.44 104 LEU A N 1
ATOM 831 C CA . LEU A 1 104 ? -1.464 -11.594 11.163 1.00 92.44 104 LEU A CA 1
ATOM 832 C C . LEU A 1 104 ? -2.526 -11.863 12.223 1.00 92.44 104 LEU A C 1
ATOM 834 O O . LEU A 1 104 ? -3.483 -12.570 11.934 1.00 92.44 104 LEU A O 1
ATOM 838 N N . ASP A 1 105 ? -2.389 -11.300 13.419 1.00 93.38 105 ASP A N 1
ATOM 839 C CA . ASP A 1 105 ? -3.356 -11.490 14.500 1.00 93.38 105 ASP A CA 1
ATOM 840 C C . ASP A 1 105 ? -4.716 -10.886 14.122 1.00 93.38 105 ASP A C 1
ATOM 842 O O . ASP A 1 105 ? -5.773 -11.481 14.351 1.00 93.38 105 ASP A O 1
ATOM 846 N N . ILE A 1 106 ? -4.697 -9.716 13.474 1.00 93.31 106 ILE A N 1
ATOM 847 C CA . ILE A 1 106 ? -5.910 -9.031 13.024 1.00 93.31 106 ILE A CA 1
ATOM 848 C C . ILE A 1 106 ? -6.524 -9.737 11.821 1.00 93.31 106 ILE A C 1
ATOM 850 O O . ILE A 1 106 ? -7.724 -9.992 11.821 1.00 93.31 106 ILE A O 1
ATOM 854 N N . LEU A 1 107 ? -5.758 -10.061 10.783 1.00 93.62 107 LEU A N 1
ATOM 855 C CA . LEU A 1 107 ? -6.322 -10.607 9.548 1.00 93.62 107 LEU A CA 1
ATOM 856 C C . LEU A 1 107 ? -6.529 -12.123 9.600 1.00 93.62 107 LEU A C 1
ATOM 858 O O . LEU A 1 107 ? -7.427 -12.620 8.929 1.00 93.62 107 LEU A O 1
ATOM 862 N N . GLY A 1 108 ? -5.768 -12.848 10.417 1.00 91.69 108 GLY A N 1
ATOM 863 C CA . GLY A 1 108 ? -5.808 -14.306 10.480 1.00 91.69 108 GLY A CA 1
ATOM 864 C C . GLY A 1 108 ? -5.649 -14.943 9.098 1.00 91.69 108 GLY A C 1
ATOM 865 O O . GLY A 1 108 ? -4.926 -14.438 8.234 1.00 91.69 108 GLY A O 1
ATOM 866 N N . GLU A 1 109 ? -6.364 -16.042 8.872 1.00 90.19 109 GLU A N 1
ATOM 867 C CA . GLU A 1 109 ? -6.511 -16.614 7.534 1.00 90.19 109 GLU A CA 1
ATOM 868 C C . GLU A 1 109 ? -7.339 -15.682 6.643 1.00 90.19 109 GLU A C 1
ATOM 870 O O . GLU A 1 109 ? -8.503 -15.381 6.924 1.00 90.19 109 GLU A O 1
ATOM 875 N N . HIS A 1 110 ? -6.733 -15.229 5.549 1.00 94.25 110 HIS A N 1
ATOM 876 C CA . HIS A 1 110 ? -7.373 -14.365 4.570 1.00 94.25 110 HIS A CA 1
ATOM 877 C C . HIS A 1 110 ? -6.758 -14.551 3.187 1.00 94.25 110 HIS A C 1
ATOM 879 O O . HIS A 1 110 ? -5.601 -14.942 3.072 1.00 94.25 110 HIS A O 1
ATOM 885 N N . ASN A 1 111 ? -7.528 -14.212 2.153 1.00 91.25 111 ASN A N 1
ATOM 886 C CA . ASN A 1 111 ? -7.124 -14.311 0.752 1.00 91.25 111 ASN A CA 1
ATOM 887 C C . ASN A 1 111 ? -7.304 -12.967 0.048 1.00 91.25 111 ASN A C 1
ATOM 889 O O . ASN A 1 111 ? -8.119 -12.156 0.478 1.00 91.25 111 ASN A O 1
ATOM 893 N N . GLY A 1 112 ? -6.624 -12.783 -1.080 1.00 94.88 112 GLY A N 1
ATOM 894 C CA . GLY A 1 112 ? -6.743 -11.593 -1.921 1.00 94.88 112 GLY A CA 1
ATOM 895 C C . GLY A 1 112 ? -5.399 -10.904 -2.114 1.00 94.88 112 GLY A C 1
ATOM 896 O O . GLY A 1 112 ? -4.347 -11.521 -1.939 1.00 94.88 112 GLY A O 1
ATOM 897 N N . THR A 1 113 ? -5.452 -9.632 -2.504 1.00 97.06 113 THR A N 1
ATOM 898 C CA . THR A 1 113 ? -4.263 -8.788 -2.650 1.00 97.06 113 THR A CA 1
ATOM 899 C C . THR A 1 113 ? -4.129 -7.812 -1.488 1.00 97.06 113 THR A C 1
ATOM 901 O O . THR A 1 113 ? -5.001 -6.975 -1.245 1.00 97.06 113 THR A O 1
ATOM 904 N N . ASP A 1 114 ? -2.982 -7.873 -0.835 1.00 96.31 114 ASP A N 1
ATOM 905 C CA . ASP A 1 114 ? -2.571 -6.966 0.222 1.00 96.31 114 ASP A CA 1
ATOM 906 C C . ASP A 1 114 ? -1.829 -5.768 -0.380 1.00 96.31 114 ASP A C 1
ATOM 908 O O . ASP A 1 114 ? -0.765 -5.902 -0.982 1.00 96.31 114 ASP A O 1
ATOM 912 N N . ILE A 1 115 ? -2.403 -4.575 -0.247 1.00 96.00 115 ILE A N 1
ATOM 913 C CA . ILE A 1 115 ? -1.857 -3.336 -0.794 1.00 96.00 115 ILE A CA 1
ATOM 914 C C . ILE A 1 115 ? -1.251 -2.535 0.350 1.00 96.00 115 ILE A C 1
ATOM 916 O O . ILE A 1 115 ? -1.955 -2.144 1.273 1.00 96.00 115 ILE A O 1
ATOM 920 N N . HIS A 1 116 ? 0.035 -2.235 0.300 1.00 93.81 116 HIS A N 1
ATOM 921 C CA . HIS A 1 116 ? 0.718 -1.594 1.422 1.00 93.81 116 HIS A CA 1
ATOM 922 C C . HIS A 1 116 ? 1.800 -0.622 0.943 1.00 93.81 116 HIS A C 1
ATOM 924 O O . HIS A 1 116 ? 2.055 -0.473 -0.253 1.00 93.81 116 HIS A O 1
ATOM 930 N N . ASP A 1 117 ? 2.413 0.115 1.862 1.00 88.94 117 ASP A N 1
ATOM 931 C CA . ASP A 1 117 ? 3.602 0.915 1.562 1.00 88.94 117 ASP A CA 1
ATOM 932 C C . ASP A 1 117 ? 4.823 0.017 1.254 1.00 88.94 117 ASP A C 1
ATOM 934 O O . ASP A 1 117 ? 4.702 -1.179 1.018 1.00 88.94 117 ASP A O 1
ATOM 938 N N . ARG A 1 118 ? 6.042 0.555 1.219 1.00 89.44 118 ARG A N 1
ATOM 939 C CA . ARG A 1 118 ? 7.247 -0.257 0.943 1.00 89.44 118 ARG A CA 1
ATOM 940 C C . ARG A 1 118 ? 7.932 -0.768 2.219 1.00 89.44 118 ARG A C 1
ATOM 942 O O . ARG A 1 118 ? 9.137 -1.039 2.187 1.00 89.44 118 ARG A O 1
ATOM 949 N N . TYR A 1 119 ? 7.198 -0.875 3.331 1.00 84.44 119 TYR A N 1
ATOM 950 C CA . TYR A 1 119 ? 7.735 -1.305 4.619 1.00 84.44 119 TYR A CA 1
ATOM 951 C C . TYR A 1 119 ? 7.995 -2.814 4.679 1.00 84.44 119 TYR A C 1
ATOM 953 O O . TYR A 1 119 ? 7.158 -3.634 4.309 1.00 84.44 119 TYR A O 1
ATOM 961 N N . SER A 1 120 ? 9.157 -3.187 5.221 1.00 81.50 120 SER A N 1
ATOM 962 C CA . SER A 1 120 ? 9.671 -4.560 5.176 1.00 81.50 120 SER A CA 1
ATOM 963 C C . SER A 1 120 ? 8.877 -5.584 5.986 1.00 81.50 120 SER A C 1
ATOM 965 O O . SER A 1 120 ? 9.001 -6.782 5.739 1.00 81.50 120 SER A O 1
ATOM 967 N N . ALA A 1 121 ? 8.058 -5.163 6.957 1.00 81.94 121 ALA A N 1
ATOM 968 C CA . ALA A 1 121 ? 7.211 -6.116 7.674 1.00 81.94 121 ALA A CA 1
ATOM 969 C C . ALA A 1 121 ? 6.182 -6.767 6.741 1.00 81.94 121 ALA A C 1
ATOM 971 O O . ALA A 1 121 ? 5.851 -7.935 6.925 1.00 81.94 121 ALA A O 1
ATOM 972 N N . PHE A 1 122 ? 5.724 -6.066 5.705 1.00 86.56 122 PHE A N 1
ATOM 973 C CA . PHE A 1 122 ? 4.779 -6.648 4.761 1.00 86.56 122 PHE A CA 1
ATOM 974 C C . PHE A 1 122 ? 5.419 -7.726 3.876 1.00 86.56 122 PHE A C 1
ATOM 976 O O . PHE A 1 122 ? 4.749 -8.693 3.529 1.00 86.56 122 PHE A O 1
ATOM 983 N N . ASP A 1 123 ? 6.732 -7.668 3.618 1.00 87.50 123 ASP A N 1
ATOM 984 C CA . ASP A 1 123 ? 7.444 -8.772 2.959 1.00 87.50 123 ASP A CA 1
ATOM 985 C C . ASP A 1 123 ? 7.385 -10.068 3.800 1.00 87.50 123 ASP A C 1
ATOM 987 O O . ASP A 1 123 ? 7.150 -11.157 3.269 1.00 87.50 123 ASP A O 1
ATOM 991 N N . ASN A 1 124 ? 7.539 -9.959 5.128 1.00 89.62 124 ASN A N 1
ATOM 992 C CA . ASN A 1 124 ? 7.391 -11.098 6.041 1.00 89.62 124 ASN A CA 1
ATOM 993 C C . ASN A 1 124 ? 5.943 -11.596 6.098 1.00 89.62 124 ASN A C 1
ATOM 995 O O . ASN A 1 124 ? 5.721 -12.807 6.094 1.00 89.62 124 ASN A O 1
ATOM 999 N N . LEU A 1 125 ? 4.969 -10.680 6.131 1.00 90.31 125 LEU A N 1
ATOM 1000 C CA . LEU A 1 125 ? 3.547 -11.022 6.071 1.00 90.31 125 LEU A CA 1
ATOM 1001 C C . LEU A 1 125 ? 3.250 -11.849 4.815 1.00 90.31 125 LEU A C 1
ATOM 1003 O O . LEU A 1 125 ? 2.747 -12.963 4.933 1.00 90.31 125 LEU A O 1
ATOM 1007 N N . ALA A 1 126 ? 3.672 -11.361 3.646 1.00 92.69 126 ALA A N 1
ATOM 1008 C CA . ALA A 1 126 ? 3.501 -12.034 2.364 1.00 92.69 126 ALA A CA 1
ATOM 1009 C C . ALA A 1 126 ? 4.102 -13.446 2.359 1.00 92.69 126 ALA A C 1
ATOM 1011 O O . ALA A 1 126 ? 3.493 -14.382 1.846 1.00 92.69 126 ALA A O 1
ATOM 1012 N N . SER A 1 127 ? 5.282 -13.629 2.964 1.00 91.81 127 SER A N 1
ATOM 1013 C CA . SER A 1 127 ? 5.911 -14.955 3.064 1.00 91.81 127 SER A CA 1
ATOM 1014 C C . SER A 1 127 ? 5.121 -15.946 3.925 1.00 91.81 127 SER A C 1
ATOM 1016 O O . SER A 1 127 ? 5.180 -17.149 3.678 1.00 91.81 127 SER A O 1
ATOM 1018 N N . LYS A 1 128 ? 4.391 -15.449 4.930 1.00 92.75 128 LYS A N 1
ATOM 1019 C CA . LYS A 1 128 ? 3.621 -16.267 5.871 1.00 92.75 128 LYS A CA 1
ATOM 1020 C C . LYS A 1 128 ? 2.219 -16.579 5.353 1.00 92.75 128 LYS A C 1
ATOM 1022 O O . LYS A 1 128 ? 1.719 -17.666 5.616 1.00 92.75 128 LYS A O 1
ATOM 1027 N N . THR A 1 129 ? 1.592 -15.641 4.642 1.00 93.69 129 THR A N 1
ATOM 1028 C CA . THR A 1 129 ? 0.226 -15.793 4.117 1.00 93.69 129 THR A CA 1
ATOM 1029 C C . THR A 1 129 ? 0.200 -16.395 2.716 1.00 93.69 129 THR A C 1
ATOM 1031 O O . THR A 1 129 ? -0.759 -17.066 2.358 1.00 93.69 129 THR A O 1
ATOM 1034 N N . GLY A 1 130 ? 1.242 -16.163 1.911 1.00 94.12 130 GLY A N 1
ATOM 1035 C CA . GLY A 1 130 ? 1.252 -16.519 0.492 1.00 94.12 130 GLY A CA 1
ATOM 1036 C C . GLY A 1 130 ? 0.343 -15.637 -0.373 1.00 94.12 130 GLY A C 1
ATOM 1037 O O . GLY A 1 130 ? 0.167 -15.931 -1.556 1.00 94.12 130 GLY A O 1
ATOM 1038 N N . ASN A 1 131 ? -0.222 -14.562 0.186 1.00 95.44 131 ASN A N 1
ATOM 1039 C CA . ASN A 1 131 ? -1.133 -13.677 -0.532 1.00 95.44 131 ASN A CA 1
ATOM 1040 C C . ASN A 1 131 ? -0.412 -12.847 -1.591 1.00 95.44 131 ASN A C 1
ATOM 1042 O O . ASN A 1 131 ? 0.762 -12.486 -1.447 1.00 95.44 131 ASN A O 1
ATOM 1046 N N . ALA A 1 132 ? -1.150 -12.492 -2.644 1.00 95.75 132 ALA A N 1
ATOM 1047 C CA . ALA A 1 132 ? -0.681 -11.519 -3.616 1.00 95.75 132 ALA A CA 1
ATOM 1048 C C . ALA A 1 132 ? -0.464 -10.167 -2.924 1.00 95.75 132 ALA A C 1
ATOM 1050 O O . ALA A 1 132 ? -1.173 -9.819 -1.984 1.00 95.75 132 ALA A O 1
ATOM 1051 N N . GLN A 1 133 ? 0.517 -9.402 -3.392 1.00 96.50 133 GLN A N 1
ATOM 1052 C CA . GLN A 1 133 ? 0.874 -8.123 -2.788 1.00 96.50 133 GLN A CA 1
ATOM 1053 C C . GLN A 1 133 ? 0.878 -7.020 -3.837 1.00 96.50 133 GLN A C 1
ATOM 1055 O O . GLN A 1 133 ? 1.104 -7.277 -5.025 1.00 96.50 133 GLN A O 1
ATOM 1060 N N . GLN A 1 134 ? 0.696 -5.787 -3.378 1.00 96.88 134 GLN A N 1
ATOM 1061 C CA . GLN A 1 134 ? 0.921 -4.597 -4.173 1.00 96.88 134 GLN A CA 1
ATOM 1062 C C . GLN A 1 134 ? 1.548 -3.466 -3.358 1.00 96.88 134 GLN A C 1
ATOM 1064 O O . GLN A 1 134 ? 1.042 -3.067 -2.312 1.00 96.88 134 GLN A O 1
ATOM 1069 N N . TYR A 1 135 ? 2.583 -2.842 -3.911 1.00 96.00 135 TYR A N 1
ATOM 1070 C CA . TYR A 1 135 ? 3.073 -1.567 -3.410 1.00 96.00 135 TYR A CA 1
ATOM 1071 C C . TYR A 1 135 ? 2.139 -0.428 -3.836 1.00 96.00 135 TYR A C 1
ATOM 1073 O O . TYR A 1 135 ? 1.853 -0.226 -5.016 1.00 96.00 135 TYR A O 1
ATOM 1081 N N . CYS A 1 136 ? 1.690 0.358 -2.865 1.00 95.00 136 CYS A N 1
ATOM 1082 C CA . CYS A 1 136 ? 0.812 1.499 -3.074 1.00 95.00 136 CYS A CA 1
ATOM 1083 C C . CYS A 1 136 ? 1.552 2.627 -3.809 1.00 95.00 136 CYS A C 1
ATOM 1085 O O . CYS A 1 136 ? 2.485 3.243 -3.278 1.00 95.00 136 CYS A O 1
ATOM 1087 N N . TRP A 1 137 ? 1.088 2.963 -5.014 1.00 96.19 137 TRP A N 1
ATOM 1088 C CA . TRP A 1 137 ? 1.705 4.002 -5.843 1.00 96.19 137 TRP A CA 1
ATOM 1089 C C . TRP A 1 137 ? 1.583 5.405 -5.250 1.00 96.19 137 TRP A C 1
ATOM 1091 O O . TRP A 1 137 ? 2.394 6.273 -5.559 1.00 96.19 137 TRP A O 1
ATOM 1101 N N . ALA A 1 138 ? 0.628 5.638 -4.346 1.00 91.62 138 ALA A N 1
ATOM 1102 C CA . ALA A 1 138 ? 0.454 6.935 -3.699 1.00 91.62 138 ALA A CA 1
ATOM 1103 C C . ALA A 1 138 ? 1.647 7.278 -2.800 1.00 91.62 138 ALA A C 1
ATOM 1105 O O . ALA A 1 138 ? 1.991 8.456 -2.685 1.00 91.62 138 ALA A O 1
ATOM 1106 N N . HIS A 1 139 ? 2.275 6.263 -2.194 1.00 91.62 139 HIS A N 1
ATOM 1107 C CA . HIS A 1 139 ? 3.512 6.415 -1.431 1.00 91.62 139 HIS A CA 1
ATOM 1108 C C . HIS A 1 139 ? 4.693 6.638 -2.372 1.00 91.62 139 HIS A C 1
ATOM 1110 O O . HIS A 1 139 ? 5.391 7.631 -2.229 1.00 91.62 139 HIS A O 1
ATOM 1116 N N . ILE A 1 140 ? 4.831 5.816 -3.419 1.00 95.50 140 ILE A N 1
ATOM 1117 C CA . ILE A 1 140 ? 5.907 5.963 -4.414 1.00 95.50 140 ILE A CA 1
ATOM 1118 C C . ILE A 1 140 ? 5.920 7.380 -5.004 1.00 95.50 140 ILE A C 1
ATOM 1120 O O . ILE A 1 140 ? 6.955 8.037 -4.985 1.00 95.50 140 ILE A O 1
ATOM 1124 N N . ILE A 1 141 ? 4.776 7.882 -5.475 1.00 94.94 141 ILE A N 1
ATOM 1125 C CA . ILE A 1 141 ? 4.671 9.233 -6.040 1.00 94.94 141 ILE A CA 1
ATOM 1126 C C . ILE A 1 141 ? 4.873 10.314 -4.965 1.00 94.94 141 ILE A C 1
ATOM 1128 O O . ILE A 1 141 ? 5.445 11.360 -5.266 1.00 94.94 141 ILE A O 1
ATOM 1132 N N . SER A 1 142 ? 4.457 10.085 -3.713 1.00 92.88 142 SER A N 1
ATOM 1133 C CA . SER A 1 142 ? 4.745 11.015 -2.605 1.00 92.88 142 SER A CA 1
ATOM 1134 C C . SER A 1 142 ? 6.235 11.211 -2.405 1.00 92.88 142 SER A C 1
ATOM 1136 O O . SER A 1 142 ? 6.702 12.343 -2.365 1.00 92.88 142 SER A O 1
ATOM 1138 N N . ASP A 1 143 ? 6.968 10.107 -2.339 1.00 94.25 143 ASP A N 1
ATOM 1139 C CA . ASP A 1 143 ? 8.396 10.113 -2.058 1.00 94.25 143 ASP A CA 1
ATOM 1140 C C . ASP A 1 143 ? 9.145 10.842 -3.181 1.00 94.25 143 ASP A C 1
ATOM 1142 O O . ASP A 1 143 ? 10.090 11.582 -2.933 1.00 94.25 143 ASP A O 1
ATOM 1146 N N . THR A 1 144 ? 8.671 10.741 -4.430 1.00 95.56 144 THR A N 1
ATOM 1147 C CA . THR A 1 144 ? 9.243 11.530 -5.535 1.00 95.56 144 THR A CA 1
ATOM 1148 C C . THR A 1 144 ? 8.984 13.032 -5.443 1.00 95.56 144 THR A C 1
ATOM 1150 O O . THR A 1 144 ? 9.768 13.802 -5.994 1.00 95.56 144 THR A O 1
ATOM 1153 N N . LYS A 1 145 ? 7.911 13.467 -4.767 1.00 94.69 14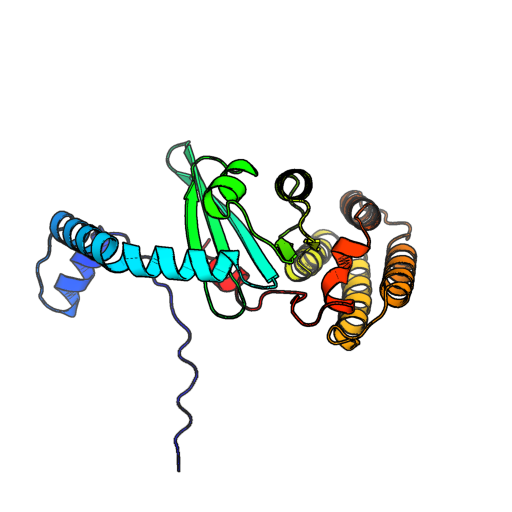5 LYS A N 1
ATOM 1154 C CA . LYS A 1 145 ? 7.670 14.895 -4.510 1.00 94.69 145 LYS A CA 1
ATOM 1155 C C . LYS A 1 145 ? 8.657 15.423 -3.480 1.00 94.69 145 LYS A C 1
ATOM 1157 O O . LYS A 1 145 ? 9.277 16.440 -3.743 1.00 94.69 145 LYS A O 1
ATOM 1162 N N . GLU A 1 146 ? 8.888 14.684 -2.393 1.00 95.31 146 GLU A N 1
ATOM 1163 C CA . GLU A 1 146 ? 9.962 15.028 -1.451 1.00 95.31 146 GLU A CA 1
ATOM 1164 C C . GLU A 1 146 ? 11.321 15.071 -2.154 1.00 95.31 146 GLU A C 1
ATOM 1166 O O . GLU A 1 146 ? 12.091 16.007 -1.952 1.00 95.31 146 GLU A O 1
ATOM 1171 N N . LEU A 1 147 ? 11.616 14.107 -3.035 1.00 96.69 147 LEU A N 1
ATOM 1172 C CA . LEU A 1 147 ? 12.860 14.156 -3.800 1.00 96.69 147 LEU A CA 1
ATOM 1173 C C . LEU A 1 147 ? 12.974 15.426 -4.650 1.00 96.69 147 LEU A C 1
ATOM 1175 O O . LEU A 1 147 ? 14.069 15.967 -4.773 1.00 96.69 147 LEU A O 1
ATOM 1179 N N . GLU A 1 148 ? 11.888 15.888 -5.270 1.00 97.31 148 GLU A N 1
ATOM 1180 C CA . GLU A 1 148 ? 11.886 17.149 -6.021 1.00 97.31 148 GLU A CA 1
ATOM 1181 C C . GLU A 1 148 ? 12.097 18.352 -5.098 1.00 97.31 148 GLU A C 1
ATOM 1183 O O . GLU A 1 148 ? 12.918 19.216 -5.408 1.00 97.31 148 GLU A O 1
ATOM 1188 N N . ASP A 1 149 ? 11.416 18.381 -3.954 1.00 97.00 149 ASP A N 1
ATOM 1189 C CA . ASP A 1 149 ? 11.504 19.479 -2.992 1.00 97.00 149 ASP A CA 1
ATOM 1190 C C . ASP A 1 149 ? 12.924 19.615 -2.410 1.00 97.00 149 ASP A C 1
ATOM 1192 O O . ASP A 1 149 ? 13.429 20.728 -2.254 1.00 97.00 149 ASP A O 1
ATOM 1196 N N . PHE A 1 150 ? 13.604 18.494 -2.137 1.00 96.94 150 PHE A N 1
ATOM 1197 C CA . PHE A 1 150 ? 14.937 18.483 -1.519 1.00 96.94 150 PHE A CA 1
ATOM 1198 C C . PHE A 1 150 ? 16.109 18.396 -2.510 1.00 96.94 150 PHE A C 1
ATOM 1200 O O . PHE A 1 150 ? 17.200 18.877 -2.198 1.00 96.94 150 PHE A O 1
ATOM 1207 N N . TYR A 1 151 ? 15.920 17.793 -3.689 1.00 96.12 151 TYR A N 1
ATOM 1208 C CA . TYR A 1 151 ? 16.993 17.517 -4.664 1.00 96.12 151 TYR A CA 1
ATOM 1209 C C . TYR A 1 151 ? 16.710 18.073 -6.070 1.00 96.12 151 TYR A C 1
ATOM 1211 O O . TYR A 1 151 ? 17.417 17.749 -7.028 1.00 96.12 151 TYR A O 1
ATOM 1219 N N . GLY A 1 152 ? 15.697 18.932 -6.209 1.00 95.69 152 GLY A N 1
ATOM 1220 C CA . GLY A 1 152 ? 15.451 19.742 -7.398 1.00 95.69 152 GLY A CA 1
ATOM 1221 C C . GLY A 1 152 ? 15.212 18.922 -8.665 1.00 95.69 152 GLY A C 1
ATOM 1222 O O . GLY A 1 152 ? 14.341 18.055 -8.717 1.00 95.69 152 GLY A O 1
ATOM 1223 N N . GLU A 1 153 ? 15.982 19.218 -9.715 1.00 95.56 153 GLU A N 1
ATOM 1224 C CA . GLU A 1 153 ? 15.762 18.674 -11.061 1.00 95.56 153 GLU A CA 1
ATOM 1225 C C . GLU A 1 153 ? 15.879 17.142 -11.128 1.00 95.56 153 GLU A C 1
ATOM 1227 O O . GLU A 1 153 ? 15.126 16.501 -11.859 1.00 95.56 153 GLU A O 1
ATOM 1232 N N . GLU A 1 154 ? 16.767 16.524 -10.340 1.00 95.19 154 GLU A N 1
ATOM 1233 C CA . GLU A 1 154 ? 16.863 15.058 -10.297 1.00 95.19 154 GLU A CA 1
ATOM 1234 C C . GLU A 1 154 ? 15.589 14.430 -9.725 1.00 95.19 154 GLU A C 1
ATOM 1236 O O . GLU A 1 154 ? 15.053 13.480 -10.300 1.00 95.19 154 GLU A O 1
ATOM 1241 N N . GLY A 1 155 ? 15.069 14.998 -8.633 1.00 96.44 155 GLY A N 1
ATOM 1242 C CA . GLY A 1 155 ? 13.806 14.574 -8.040 1.00 96.44 155 GLY A CA 1
ATOM 1243 C C . GLY A 1 155 ? 12.620 14.791 -8.979 1.00 96.44 155 GLY A C 1
ATOM 1244 O O . GLY A 1 155 ? 11.831 13.867 -9.191 1.00 96.44 155 GLY A O 1
ATOM 1245 N N . ARG A 1 156 ? 12.548 15.955 -9.641 1.00 96.75 156 ARG A N 1
ATOM 1246 C CA . ARG A 1 156 ? 11.534 16.247 -10.669 1.00 96.75 156 ARG A CA 1
ATOM 1247 C C . ARG A 1 156 ? 11.560 15.220 -11.796 1.00 96.75 156 ARG A C 1
ATOM 1249 O O . ARG A 1 156 ? 10.521 14.667 -12.152 1.00 96.75 156 ARG A O 1
ATOM 1256 N N . ARG A 1 157 ? 12.742 14.918 -12.339 1.00 95.81 157 ARG A N 1
ATOM 1257 C CA . ARG A 1 157 ? 12.905 13.947 -13.429 1.00 95.81 157 ARG A CA 1
ATOM 1258 C C . ARG A 1 157 ? 12.420 12.553 -13.031 1.00 95.81 157 ARG A C 1
ATOM 1260 O O . ARG A 1 157 ? 11.774 11.879 -13.842 1.00 95.81 157 ARG A O 1
ATOM 1267 N N . ILE A 1 158 ? 12.718 12.119 -11.803 1.00 97.25 158 ILE A N 1
ATOM 1268 C CA . ILE A 1 158 ? 12.211 10.858 -11.245 1.00 97.25 158 ILE A CA 1
ATOM 1269 C C . ILE A 1 158 ? 10.683 10.908 -11.156 1.00 97.25 158 ILE A C 1
ATOM 1271 O O . ILE A 1 158 ? 10.019 10.009 -11.678 1.00 97.25 158 ILE A O 1
ATOM 1275 N N . ARG A 1 159 ? 10.124 11.967 -10.556 1.00 97.25 159 ARG A N 1
ATOM 1276 C CA . ARG A 1 159 ? 8.675 12.157 -10.401 1.00 97.25 159 ARG A CA 1
ATOM 1277 C C . ARG A 1 159 ? 7.951 12.071 -11.735 1.00 97.25 159 ARG A C 1
ATOM 1279 O O . ARG A 1 159 ? 7.018 11.291 -11.875 1.00 97.25 159 ARG A O 1
ATOM 1286 N N . GLU A 1 160 ? 8.386 12.836 -12.731 1.00 97.12 160 GLU A N 1
ATOM 1287 C CA . GLU A 1 160 ? 7.765 12.840 -14.056 1.00 97.12 160 GLU A CA 1
ATOM 1288 C C . GLU A 1 160 ? 7.861 11.482 -14.751 1.00 97.12 160 GLU A C 1
ATOM 1290 O O . GLU A 1 160 ? 6.923 11.049 -15.421 1.00 97.12 160 GLU A O 1
ATOM 1295 N N . SER A 1 161 ? 8.993 10.793 -14.599 1.00 97.19 161 SER A N 1
ATOM 1296 C CA . SER A 1 161 ? 9.181 9.465 -15.178 1.00 97.19 161 SER A CA 1
ATOM 1297 C C . SER A 1 161 ? 8.231 8.450 -14.558 1.00 97.19 161 SER A C 1
ATOM 1299 O O . SER A 1 161 ? 7.551 7.737 -15.293 1.00 97.19 161 SER A O 1
ATOM 1301 N N . LEU A 1 162 ? 8.120 8.436 -13.230 1.00 97.94 162 LEU A N 1
ATOM 1302 C CA . LEU A 1 162 ? 7.209 7.542 -12.524 1.00 97.94 162 LEU A CA 1
ATOM 1303 C C . LEU A 1 162 ? 5.742 7.909 -12.734 1.00 97.94 162 LEU A C 1
ATOM 1305 O O . LEU A 1 162 ? 4.929 7.006 -12.893 1.00 97.94 162 LEU A O 1
ATOM 1309 N N . GLN A 1 163 ? 5.404 9.194 -12.842 1.00 97.31 163 GLN A N 1
ATOM 1310 C CA . GLN A 1 163 ? 4.050 9.626 -13.184 1.00 97.31 163 GLN A CA 1
ATOM 1311 C C . GLN A 1 163 ? 3.638 9.117 -14.573 1.00 97.31 163 GLN A C 1
ATOM 1313 O O . GLN A 1 163 ? 2.555 8.565 -14.723 1.00 97.31 163 GLN A O 1
ATOM 1318 N N . ARG A 1 164 ? 4.524 9.197 -15.577 1.00 97.25 164 ARG A N 1
ATOM 1319 C CA . ARG A 1 164 ? 4.252 8.642 -16.917 1.00 97.25 164 ARG A CA 1
ATOM 1320 C C . ARG A 1 164 ? 4.015 7.131 -16.888 1.00 97.25 164 ARG A C 1
ATOM 1322 O O . ARG A 1 164 ? 3.118 6.646 -17.575 1.00 97.25 164 ARG A O 1
ATOM 1329 N N . ILE A 1 165 ? 4.814 6.390 -16.116 1.00 98.31 165 ILE A N 1
ATOM 1330 C CA . ILE A 1 165 ? 4.614 4.945 -15.930 1.00 98.31 165 ILE A CA 1
ATOM 1331 C C . ILE A 1 165 ? 3.272 4.677 -15.255 1.00 98.31 165 ILE A C 1
ATOM 1333 O O . ILE A 1 165 ? 2.529 3.819 -15.718 1.00 98.31 165 ILE A O 1
ATOM 1337 N N . TYR A 1 166 ? 2.958 5.427 -14.201 1.00 97.69 166 TYR A N 1
ATOM 1338 C CA . TYR A 1 166 ? 1.723 5.306 -13.441 1.00 97.69 166 TYR A CA 1
ATOM 1339 C C . TYR A 1 166 ? 0.472 5.567 -14.286 1.00 97.69 166 TYR A C 1
ATOM 1341 O O . TYR A 1 166 ? -0.483 4.796 -14.262 1.00 97.69 166 TYR A O 1
ATOM 1349 N N . ASP A 1 167 ? 0.476 6.636 -15.079 1.00 96.94 167 ASP A N 1
ATOM 1350 C CA . ASP A 1 167 ? -0.658 6.977 -15.938 1.00 96.94 167 ASP A CA 1
ATOM 1351 C C . ASP A 1 167 ? -0.862 5.904 -17.017 1.00 96.94 167 ASP A C 1
ATOM 1353 O O . ASP A 1 167 ? -1.991 5.496 -17.306 1.00 96.94 167 ASP A O 1
ATOM 1357 N N . LYS A 1 168 ? 0.241 5.380 -17.572 1.00 97.88 168 LYS A N 1
ATOM 1358 C CA . LYS A 1 168 ? 0.191 4.277 -18.533 1.00 97.88 168 LYS A CA 1
ATOM 1359 C C . LYS A 1 168 ? -0.320 2.988 -17.889 1.00 97.88 168 LYS A C 1
ATOM 1361 O O . LYS A 1 168 ? -1.186 2.345 -18.476 1.00 97.88 168 LYS A O 1
ATOM 1366 N N . SER A 1 169 ? 0.166 2.612 -16.710 1.00 97.62 169 SER A N 1
ATOM 1367 C CA . SER A 1 169 ? -0.281 1.403 -16.009 1.00 97.62 169 SER A CA 1
ATOM 1368 C C . SER A 1 169 ? -1.747 1.500 -15.575 1.00 97.62 169 SER A C 1
ATOM 1370 O O . SER A 1 169 ? -2.489 0.529 -15.699 1.00 97.62 169 SER A O 1
ATOM 1372 N N . LYS A 1 170 ? -2.231 2.688 -15.189 1.00 95.88 170 LYS A N 1
ATOM 1373 C CA . LYS A 1 170 ? -3.663 2.915 -14.933 1.00 95.88 170 LYS A CA 1
ATOM 1374 C C . LYS A 1 170 ? -4.544 2.704 -16.157 1.00 95.88 170 LYS A C 1
ATOM 1376 O O . LYS A 1 170 ? -5.668 2.244 -16.002 1.00 95.88 170 LYS A O 1
ATOM 1381 N N . SER A 1 171 ? -4.055 3.011 -17.360 1.00 96.62 171 SER A N 1
ATOM 1382 C CA . SER A 1 171 ? -4.861 2.893 -18.586 1.00 96.62 171 SER A CA 1
ATOM 1383 C C . SER A 1 171 ? -5.329 1.464 -18.902 1.00 96.62 171 SER A C 1
ATOM 1385 O O . SER A 1 171 ? -6.272 1.299 -19.671 1.00 96.62 171 SER A O 1
ATOM 1387 N N . PHE A 1 172 ? -4.719 0.442 -18.288 1.00 97.25 172 PHE A N 1
ATOM 1388 C CA . PHE A 1 172 ? -5.126 -0.957 -18.435 1.00 97.25 172 PHE A CA 1
ATOM 1389 C C . PHE A 1 172 ? -6.417 -1.302 -17.677 1.00 97.25 172 PHE A C 1
ATOM 1391 O O . PHE A 1 172 ? -7.103 -2.252 -18.051 1.00 97.25 172 PHE A O 1
ATOM 1398 N N . ASN A 1 173 ? -6.777 -0.538 -16.635 1.00 94.88 173 ASN A N 1
ATOM 1399 C CA . ASN A 1 173 ? -7.982 -0.755 -15.821 1.00 94.88 173 ASN A CA 1
ATOM 1400 C C . ASN A 1 173 ? -8.152 -2.211 -15.329 1.00 94.88 173 ASN A C 1
ATOM 1402 O O . ASN A 1 173 ? -9.262 -2.738 -15.352 1.00 94.88 173 ASN A O 1
ATOM 1406 N N . GLY A 1 174 ? -7.060 -2.882 -14.948 1.00 96.56 174 GLY A N 1
ATOM 1407 C CA . GLY A 1 174 ? -7.087 -4.280 -14.500 1.00 96.56 174 GLY A CA 1
ATOM 1408 C C . GLY A 1 174 ? -7.238 -5.331 -15.604 1.00 96.56 174 GLY A C 1
ATOM 1409 O O . GLY A 1 174 ? -7.400 -6.502 -15.288 1.00 96.56 174 GLY A O 1
ATOM 1410 N N . ASN A 1 175 ? -7.196 -4.943 -16.883 1.00 97.62 175 ASN A N 1
ATOM 1411 C CA . ASN A 1 175 ? -7.376 -5.847 -18.030 1.00 97.62 175 ASN A CA 1
ATOM 1412 C C . ASN A 1 175 ? -6.084 -6.089 -18.827 1.00 97.62 175 ASN A C 1
ATOM 1414 O O . ASN A 1 175 ? -6.142 -6.536 -19.972 1.00 97.62 175 ASN A O 1
ATOM 1418 N N . GLY A 1 176 ? -4.928 -5.726 -18.271 1.00 97.50 176 GLY A N 1
ATOM 1419 C CA . GLY A 1 176 ? -3.634 -6.020 -18.876 1.00 97.50 176 GLY A CA 1
ATOM 1420 C C . GLY A 1 176 ? -3.256 -7.494 -18.756 1.00 97.50 176 GLY A C 1
ATOM 1421 O O . GLY A 1 176 ? -3.928 -8.286 -18.092 1.00 97.50 176 GLY A O 1
ATOM 1422 N N . ALA A 1 177 ? -2.140 -7.848 -19.380 1.00 97.75 177 ALA A N 1
ATOM 1423 C CA . ALA A 1 177 ? -1.512 -9.157 -19.289 1.00 97.75 177 ALA A CA 1
ATOM 1424 C C . ALA A 1 177 ? -0.198 -9.098 -18.488 1.00 97.75 177 ALA A C 1
ATOM 1426 O O . ALA A 1 177 ? 0.284 -8.029 -18.107 1.00 97.75 177 ALA A O 1
ATOM 1427 N N . HIS A 1 178 ? 0.405 -10.258 -18.216 1.00 96.88 178 HIS A N 1
ATOM 1428 C CA . HIS A 1 178 ? 1.685 -10.307 -17.499 1.00 96.88 178 HIS A CA 1
ATOM 1429 C C . HIS A 1 178 ? 2.818 -9.690 -18.334 1.00 96.88 178 HIS A C 1
ATOM 1431 O O . HIS A 1 178 ? 3.706 -9.044 -17.789 1.00 96.88 178 HIS A O 1
ATOM 1437 N N . GLU A 1 179 ? 2.734 -9.793 -19.659 1.00 98.00 179 GLU A N 1
ATOM 1438 C CA . GLU A 1 179 ? 3.656 -9.157 -20.597 1.00 98.00 179 GLU A CA 1
ATOM 1439 C C . GLU A 1 179 ? 3.610 -7.623 -20.485 1.00 98.00 179 GLU A C 1
ATOM 1441 O O . GLU A 1 179 ? 4.636 -6.954 -20.607 1.00 98.00 179 GLU A O 1
ATOM 1446 N N . ASP A 1 180 ? 2.446 -7.040 -20.176 1.00 98.25 180 ASP A N 1
ATOM 1447 C CA . ASP A 1 180 ? 2.334 -5.598 -19.941 1.00 98.25 180 ASP A CA 1
ATOM 1448 C C . ASP A 1 180 ? 3.071 -5.172 -18.666 1.00 98.25 180 ASP A C 1
ATOM 1450 O O . ASP A 1 180 ? 3.696 -4.110 -18.644 1.00 98.25 180 ASP A O 1
ATOM 1454 N N . ILE A 1 181 ? 3.042 -6.003 -17.616 1.00 98.38 181 ILE A N 1
ATOM 1455 C CA . ILE A 1 181 ? 3.831 -5.783 -16.393 1.00 98.38 181 ILE A CA 1
ATOM 1456 C C . ILE A 1 181 ? 5.325 -5.790 -16.723 1.00 98.38 181 ILE A C 1
ATOM 1458 O O . ILE A 1 181 ? 6.057 -4.919 -16.244 1.00 98.38 181 ILE A O 1
ATOM 1462 N N . ASP A 1 182 ? 5.767 -6.725 -17.563 1.00 98.31 182 ASP A N 1
ATOM 1463 C CA . ASP A 1 182 ? 7.161 -6.823 -17.996 1.00 98.31 182 ASP A CA 1
ATOM 1464 C C . ASP A 1 182 ? 7.595 -5.559 -18.738 1.00 98.31 182 ASP A C 1
ATOM 1466 O O . ASP A 1 182 ? 8.570 -4.914 -18.348 1.00 98.31 182 ASP A O 1
ATOM 1470 N N . HIS A 1 183 ? 6.811 -5.124 -19.724 1.00 98.38 183 HIS A N 1
ATOM 1471 C CA . HIS A 1 183 ? 7.091 -3.906 -20.482 1.00 98.38 183 HIS A CA 1
ATOM 1472 C C . HIS A 1 183 ? 7.072 -2.638 -19.617 1.00 98.38 183 HIS A C 1
ATOM 1474 O O . HIS A 1 183 ? 7.918 -1.751 -19.782 1.00 98.38 183 HIS A O 1
ATOM 1480 N N . LEU A 1 184 ? 6.127 -2.528 -18.678 1.00 98.50 184 LEU A N 1
ATOM 1481 C CA . LEU A 1 184 ? 6.062 -1.409 -17.733 1.00 98.50 184 LEU A CA 1
ATOM 1482 C C . LEU A 1 184 ? 7.294 -1.370 -16.827 1.00 98.50 184 LEU A C 1
ATOM 1484 O O . LEU A 1 184 ? 7.844 -0.292 -16.586 1.00 98.50 184 LEU A O 1
ATOM 1488 N N . TYR A 1 185 ? 7.744 -2.527 -16.347 1.00 98.44 185 TYR A N 1
ATOM 1489 C CA . TYR A 1 185 ? 8.901 -2.634 -15.467 1.00 98.44 185 TYR A CA 1
ATOM 1490 C C . TYR A 1 185 ? 10.231 -2.396 -16.195 1.00 98.44 185 TYR A C 1
ATOM 1492 O O . TYR A 1 185 ? 11.095 -1.686 -15.675 1.00 98.44 185 TYR A O 1
ATOM 1500 N N . GLU A 1 186 ? 10.389 -2.904 -17.419 1.00 98.06 186 GLU A N 1
ATOM 1501 C CA . GLU A 1 186 ? 11.532 -2.590 -18.285 1.00 98.06 186 GLU A CA 1
ATOM 1502 C C . GLU A 1 186 ? 11.616 -1.086 -18.550 1.00 98.06 186 GLU A C 1
ATOM 1504 O O . GLU A 1 186 ? 12.677 -0.471 -18.409 1.00 98.06 186 GLU A O 1
ATOM 1509 N N . ARG A 1 187 ? 10.476 -0.458 -18.868 1.00 97.94 187 ARG A N 1
ATOM 1510 C CA . ARG A 1 187 ? 10.411 0.986 -19.090 1.00 97.94 187 ARG A CA 1
ATOM 1511 C C . ARG A 1 187 ? 10.716 1.774 -17.819 1.00 97.94 187 ARG A C 1
ATOM 1513 O O . ARG A 1 187 ? 11.424 2.775 -17.903 1.00 97.94 187 ARG A O 1
ATOM 1520 N N . LEU A 1 188 ? 10.202 1.344 -16.665 1.00 98.06 188 LEU A N 1
ATOM 1521 C CA . LEU A 1 188 ? 10.513 1.940 -15.363 1.00 98.06 188 LEU A CA 1
ATOM 1522 C C . LEU A 1 188 ? 12.017 1.880 -15.095 1.00 98.06 188 LEU A C 1
ATOM 1524 O O . LEU A 1 188 ? 12.617 2.910 -14.802 1.00 98.06 188 LEU A O 1
ATOM 1528 N N . THR A 1 189 ? 12.627 0.707 -15.261 1.00 97.25 189 THR A N 1
ATOM 1529 C CA . THR A 1 189 ? 14.064 0.504 -15.047 1.00 97.25 189 THR A CA 1
ATOM 1530 C C . THR A 1 189 ? 14.884 1.384 -15.981 1.00 97.25 189 THR A C 1
ATOM 1532 O O . THR A 1 189 ? 15.735 2.124 -15.509 1.00 97.25 189 THR A O 1
ATOM 1535 N N . PHE A 1 190 ? 14.568 1.413 -17.277 1.00 96.44 190 PHE A N 1
ATOM 1536 C CA . PHE A 1 190 ? 15.254 2.274 -18.244 1.00 96.44 190 PHE A CA 1
ATOM 1537 C C . PHE A 1 190 ? 15.178 3.768 -17.887 1.00 96.44 190 PHE A C 1
ATOM 1539 O O . PHE A 1 190 ? 16.139 4.508 -18.077 1.00 96.44 190 PHE A O 1
ATOM 1546 N N . LEU A 1 191 ? 14.028 4.240 -17.396 1.00 95.50 191 LEU A N 1
ATOM 1547 C CA . LEU A 1 191 ? 13.850 5.653 -17.049 1.00 95.50 191 LEU A CA 1
ATOM 1548 C C . LEU A 1 191 ? 14.529 6.042 -15.729 1.00 95.50 191 LEU A C 1
ATOM 1550 O O . LEU A 1 191 ? 14.859 7.216 -15.554 1.00 95.50 191 LEU A O 1
ATOM 1554 N N . LEU A 1 192 ? 14.696 5.085 -14.814 1.00 94.94 192 LEU A N 1
ATOM 1555 C CA . LEU A 1 192 ? 15.347 5.288 -13.521 1.00 94.94 192 LEU A CA 1
ATOM 1556 C C . LEU A 1 192 ? 16.849 4.990 -13.550 1.00 94.94 192 LEU A C 1
ATOM 1558 O O . LEU A 1 192 ? 17.574 5.525 -12.721 1.00 94.94 192 LEU A O 1
ATOM 1562 N N . ASP A 1 193 ? 17.335 4.193 -14.499 1.00 88.56 193 ASP A N 1
ATOM 1563 C CA . ASP A 1 193 ? 18.758 3.897 -14.685 1.00 88.56 193 ASP A CA 1
ATOM 1564 C C . ASP A 1 193 ? 19.471 5.068 -15.376 1.00 88.56 193 ASP A C 1
ATOM 1566 O O . ASP A 1 193 ? 19.915 5.023 -16.524 1.00 88.56 193 ASP A O 1
ATOM 1570 N N . THR A 1 194 ? 19.488 6.201 -14.681 1.00 80.00 194 THR A N 1
ATOM 1571 C CA . THR A 1 194 ? 20.121 7.433 -15.135 1.00 80.00 194 THR A CA 1
ATOM 1572 C C . THR A 1 194 ? 21.157 7.861 -14.107 1.00 80.00 194 THR A C 1
ATOM 1574 O O . THR A 1 194 ? 20.986 7.651 -12.908 1.00 80.00 194 THR A O 1
ATOM 1577 N N . GLY A 1 195 ? 22.268 8.441 -14.565 1.00 82.12 195 GLY A N 1
ATOM 1578 C CA . GLY A 1 195 ? 23.347 8.875 -13.679 1.00 82.12 195 GLY A CA 1
ATOM 1579 C C . GLY A 1 195 ? 22.921 10.045 -12.793 1.00 82.12 195 GLY A C 1
ATOM 1580 O O . GLY A 1 195 ? 23.100 11.196 -13.184 1.00 82.12 195 GLY A O 1
ATOM 1581 N N . TYR A 1 196 ? 22.363 9.755 -11.615 1.00 92.19 196 TYR A N 1
ATOM 1582 C CA . TYR A 1 196 ? 22.055 10.763 -10.601 1.00 92.19 196 TYR A CA 1
ATOM 1583 C C . TYR A 1 196 ? 23.303 11.118 -9.781 1.00 92.19 196 TYR A C 1
ATOM 1585 O O . TYR A 1 196 ? 24.086 10.248 -9.377 1.00 92.19 196 TYR A O 1
ATOM 1593 N N . ASN A 1 197 ? 23.481 12.404 -9.503 1.00 92.81 197 ASN A N 1
ATOM 1594 C CA . ASN A 1 197 ? 24.579 12.938 -8.708 1.00 92.81 197 ASN A CA 1
ATOM 1595 C C . ASN A 1 197 ? 24.277 12.836 -7.213 1.00 92.81 197 ASN A C 1
ATOM 1597 O O . ASN A 1 197 ? 25.174 12.489 -6.435 1.00 92.81 197 ASN A O 1
ATOM 1601 N N . HIS A 1 198 ? 23.029 13.101 -6.807 1.00 95.44 198 HIS A N 1
ATOM 1602 C CA . HIS A 1 198 ? 22.642 13.037 -5.404 1.00 95.44 198 HIS A CA 1
ATOM 1603 C C . HIS A 1 198 ? 22.534 11.583 -4.923 1.00 95.44 198 HIS A C 1
ATOM 1605 O O . HIS A 1 198 ? 22.041 10.686 -5.603 1.00 95.44 198 HIS A O 1
ATOM 1611 N N . LEU A 1 199 ? 23.031 11.327 -3.710 1.00 95.00 199 LEU A N 1
ATOM 1612 C CA . LEU A 1 199 ? 23.008 9.983 -3.133 1.00 95.00 199 LEU A CA 1
ATOM 1613 C C . LEU A 1 199 ? 21.575 9.487 -2.896 1.00 95.00 199 LEU A C 1
ATOM 1615 O O . LEU A 1 199 ? 21.297 8.315 -3.127 1.00 95.00 199 LEU A O 1
ATOM 1619 N N . GLU A 1 200 ? 20.679 10.363 -2.443 1.00 95.50 200 GLU A N 1
ATOM 1620 C CA . GLU A 1 200 ? 19.307 9.988 -2.085 1.00 95.50 200 GLU A CA 1
ATOM 1621 C C . GLU A 1 200 ? 18.436 9.701 -3.318 1.00 95.50 200 GLU A C 1
ATOM 1623 O O . GLU A 1 200 ? 17.663 8.744 -3.307 1.00 95.50 200 GLU A O 1
ATOM 1628 N N . THR A 1 201 ? 18.640 10.421 -4.426 1.00 95.88 201 THR A N 1
ATOM 1629 C CA . THR A 1 201 ? 17.985 10.133 -5.714 1.00 95.88 201 THR A CA 1
ATOM 1630 C C . THR A 1 201 ? 18.461 8.796 -6.291 1.00 95.88 201 THR A C 1
ATOM 1632 O O . THR A 1 201 ? 17.624 7.974 -6.671 1.00 95.88 201 THR A O 1
ATOM 1635 N N . ARG A 1 202 ? 19.776 8.504 -6.245 1.00 96.06 202 ARG A N 1
ATOM 1636 C CA . ARG A 1 202 ? 20.321 7.172 -6.589 1.00 96.06 202 ARG A CA 1
ATOM 1637 C C . ARG A 1 202 ? 19.725 6.065 -5.729 1.00 96.06 202 ARG A C 1
ATOM 1639 O O . ARG A 1 202 ? 19.206 5.089 -6.259 1.00 96.06 202 ARG A O 1
ATOM 1646 N N . LYS A 1 203 ? 19.760 6.221 -4.400 1.00 96.00 203 LYS A N 1
ATOM 1647 C CA . LYS A 1 203 ? 19.211 5.227 -3.466 1.00 96.00 203 LYS A CA 1
ATOM 1648 C C . LYS A 1 203 ? 17.740 4.957 -3.744 1.00 96.00 203 LYS A C 1
ATOM 1650 O O . LYS A 1 203 ? 17.331 3.801 -3.714 1.00 96.00 203 LYS A O 1
ATOM 1655 N N . PHE A 1 204 ? 16.940 5.993 -3.991 1.00 96.31 204 PHE A N 1
ATOM 1656 C CA . PHE A 1 204 ? 15.531 5.819 -4.317 1.00 96.31 204 PHE A CA 1
ATOM 1657 C C . PHE A 1 204 ? 15.346 4.984 -5.589 1.00 96.31 204 PHE A C 1
ATOM 1659 O O . PHE A 1 204 ? 14.594 4.007 -5.560 1.00 96.31 204 PHE A O 1
ATOM 1666 N N . ALA A 1 205 ? 16.050 5.336 -6.671 1.00 96.56 205 ALA A N 1
ATOM 1667 C CA . ALA A 1 205 ? 15.984 4.617 -7.939 1.00 96.56 205 ALA A CA 1
ATOM 1668 C C . ALA A 1 205 ? 16.416 3.151 -7.778 1.00 96.56 205 ALA A C 1
ATOM 1670 O O . ALA A 1 205 ? 15.639 2.248 -8.089 1.00 96.56 205 ALA A O 1
ATOM 1671 N N . ASP A 1 206 ? 17.584 2.909 -7.176 1.00 95.31 206 ASP A N 1
ATOM 1672 C CA . ASP A 1 206 ? 18.117 1.567 -6.925 1.00 95.31 206 ASP A CA 1
ATOM 1673 C C . ASP A 1 206 ? 17.164 0.720 -6.075 1.00 95.31 206 ASP A C 1
ATOM 1675 O O . ASP A 1 206 ? 16.935 -0.460 -6.352 1.00 95.31 206 ASP A O 1
ATOM 1679 N N . ASN A 1 207 ? 16.602 1.307 -5.015 1.00 94.81 207 ASN A N 1
ATOM 1680 C CA . ASN A 1 207 ? 15.682 0.608 -4.123 1.00 94.81 207 ASN A CA 1
ATOM 1681 C C . ASN A 1 207 ? 14.351 0.282 -4.793 1.00 94.81 207 ASN A C 1
ATOM 1683 O O . ASN A 1 207 ? 13.727 -0.703 -4.400 1.00 94.81 207 ASN A O 1
ATOM 1687 N N . LEU A 1 208 ? 13.896 1.098 -5.749 1.00 95.81 208 LEU A N 1
ATOM 1688 C CA . LEU A 1 208 ? 12.661 0.855 -6.488 1.00 95.81 208 LEU A CA 1
ATOM 1689 C C . LEU A 1 208 ? 12.867 -0.182 -7.598 1.00 95.81 208 LEU A C 1
ATOM 1691 O O . LEU A 1 208 ? 12.041 -1.081 -7.728 1.00 95.81 208 LEU A O 1
ATOM 1695 N N . ILE A 1 209 ? 13.986 -0.123 -8.327 1.00 95.81 209 ILE A N 1
ATOM 1696 C CA . ILE A 1 209 ? 14.343 -1.115 -9.354 1.00 95.81 209 ILE A CA 1
ATOM 1697 C C . ILE A 1 209 ? 14.476 -2.510 -8.730 1.00 95.81 209 ILE A C 1
ATOM 1699 O O . ILE A 1 209 ? 14.010 -3.483 -9.303 1.00 95.81 209 ILE A O 1
ATOM 1703 N N . LYS A 1 210 ? 15.013 -2.638 -7.513 1.00 94.25 210 LYS A N 1
ATOM 1704 C CA . LYS A 1 210 ? 15.133 -3.938 -6.820 1.00 94.25 210 LYS A CA 1
ATOM 1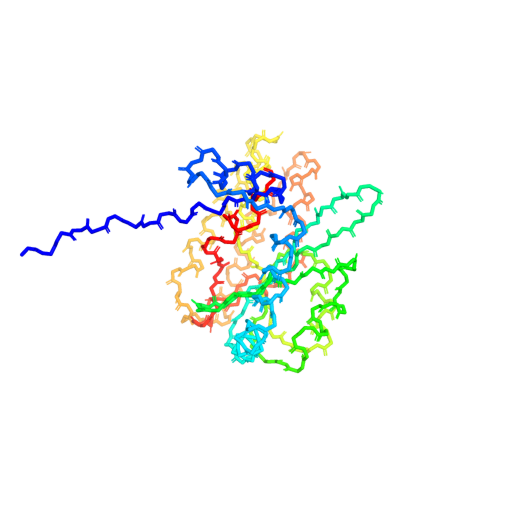705 C C . LYS A 1 210 ? 13.799 -4.560 -6.381 1.00 94.25 210 LYS A C 1
ATOM 1707 O O . LYS A 1 210 ? 13.800 -5.671 -5.849 1.00 94.25 210 LYS A O 1
ATOM 1712 N N . ARG A 1 211 ? 12.670 -3.860 -6.526 1.00 93.75 211 ARG A N 1
ATOM 1713 C CA . ARG A 1 211 ? 11.355 -4.370 -6.115 1.00 93.75 211 ARG A CA 1
ATOM 1714 C C . ARG A 1 211 ? 10.789 -5.351 -7.134 1.00 93.75 211 ARG A C 1
ATOM 1716 O O . ARG A 1 211 ? 11.060 -5.262 -8.326 1.00 93.75 211 ARG A O 1
ATOM 1723 N N . ARG A 1 212 ? 9.960 -6.274 -6.640 1.00 95.06 212 ARG A N 1
ATOM 1724 C CA . ARG A 1 212 ? 9.248 -7.251 -7.471 1.00 95.06 212 ARG A CA 1
ATOM 1725 C C . ARG A 1 212 ? 8.276 -6.523 -8.398 1.00 95.06 212 ARG A C 1
ATOM 1727 O O . ARG A 1 212 ? 7.407 -5.790 -7.921 1.00 95.06 212 ARG A O 1
ATOM 1734 N N . LYS A 1 213 ? 8.411 -6.735 -9.707 1.00 96.75 213 LYS A N 1
ATOM 1735 C CA . LYS A 1 213 ? 7.557 -6.112 -10.730 1.00 96.75 213 LYS A CA 1
ATOM 1736 C C . LYS A 1 213 ? 6.080 -6.461 -10.539 1.00 96.75 213 LYS A C 1
ATOM 1738 O O . LYS A 1 213 ? 5.223 -5.596 -10.689 1.00 96.75 213 LYS A O 1
ATOM 1743 N N . GLU A 1 214 ? 5.794 -7.684 -10.098 1.00 96.44 214 GLU A N 1
ATOM 1744 C CA . GLU A 1 214 ? 4.438 -8.174 -9.850 1.00 96.44 214 GLU A CA 1
ATOM 1745 C C . GLU A 1 214 ? 3.759 -7.372 -8.736 1.00 96.44 214 GLU A C 1
ATOM 1747 O O . GLU A 1 214 ? 2.565 -7.106 -8.806 1.00 96.44 214 GLU A O 1
ATOM 1752 N N . TRP A 1 215 ? 4.527 -6.934 -7.732 1.00 96.94 215 TRP A N 1
ATOM 1753 C CA . TRP A 1 215 ? 4.010 -6.125 -6.627 1.00 96.94 215 TRP A CA 1
ATOM 1754 C C . TRP A 1 215 ? 3.908 -4.650 -7.008 1.00 96.94 215 TRP A C 1
ATOM 1756 O O . TRP A 1 215 ? 3.086 -3.925 -6.464 1.00 96.94 215 TRP A O 1
ATOM 1766 N N . LEU A 1 216 ? 4.723 -4.169 -7.947 1.00 97.44 216 LEU A N 1
ATOM 1767 C CA . LEU A 1 216 ? 4.573 -2.809 -8.463 1.00 97.44 216 LEU A CA 1
ATOM 1768 C C . LEU A 1 216 ? 3.309 -2.666 -9.314 1.00 97.44 216 LEU A C 1
ATOM 1770 O O . LEU A 1 216 ? 2.701 -1.604 -9.303 1.00 97.44 216 LEU A O 1
ATOM 1774 N N . PHE A 1 217 ? 2.899 -3.701 -10.042 1.00 98.19 217 PHE A N 1
ATOM 1775 C CA . PHE A 1 217 ? 1.892 -3.561 -11.097 1.00 98.19 217 PHE A CA 1
ATOM 1776 C C . PHE A 1 217 ? 0.717 -4.534 -10.982 1.00 98.19 217 PHE A C 1
ATOM 1778 O O . PHE A 1 217 ? 0.040 -4.775 -11.975 1.00 98.19 217 PHE A O 1
ATOM 1785 N N . ARG A 1 218 ? 0.422 -5.079 -9.795 1.00 97.56 218 ARG A N 1
ATOM 1786 C CA . ARG A 1 218 ? -0.676 -6.047 -9.626 1.00 97.56 218 ARG A CA 1
ATOM 1787 C C . ARG A 1 218 ? -2.021 -5.538 -10.177 1.00 97.56 218 ARG A C 1
ATOM 1789 O O . ARG A 1 218 ? -2.699 -6.281 -10.876 1.00 97.56 218 ARG A O 1
ATOM 1796 N N . PHE A 1 219 ? -2.348 -4.265 -9.966 1.00 97.56 219 PHE A N 1
ATOM 1797 C CA . PHE A 1 219 ? -3.547 -3.587 -10.482 1.00 97.56 219 PHE A CA 1
ATOM 1798 C C . PHE A 1 219 ? -3.642 -3.505 -12.012 1.00 97.56 219 PHE A C 1
ATOM 1800 O O . PHE A 1 219 ? -4.688 -3.146 -12.547 1.00 97.56 219 PHE A O 1
ATOM 1807 N N . VAL A 1 220 ? -2.560 -3.787 -12.741 1.00 98.31 220 VAL A N 1
ATOM 1808 C CA . VAL A 1 220 ? -2.583 -3.825 -14.210 1.00 98.31 220 VAL A CA 1
ATOM 1809 C C . VAL A 1 220 ? -3.381 -5.030 -14.699 1.00 98.31 220 VAL A C 1
ATOM 1811 O O . VAL A 1 220 ? -4.086 -4.913 -15.697 1.00 98.31 220 VAL A O 1
ATOM 1814 N N . ILE A 1 221 ? -3.311 -6.150 -13.975 1.00 97.75 221 ILE A N 1
ATOM 1815 C CA . ILE A 1 221 ? -3.897 -7.449 -14.353 1.00 97.75 221 ILE A CA 1
ATOM 1816 C C . ILE A 1 221 ? -5.066 -7.878 -13.454 1.00 97.75 221 ILE A C 1
ATOM 1818 O O . ILE A 1 221 ? -5.593 -8.977 -13.611 1.00 97.75 221 ILE A O 1
ATOM 1822 N N . ASP A 1 222 ? -5.415 -7.064 -12.457 1.00 96.88 222 ASP A N 1
ATOM 1823 C CA . ASP A 1 222 ? -6.429 -7.394 -11.458 1.00 96.88 222 ASP A CA 1
ATOM 1824 C C . ASP A 1 222 ? -7.340 -6.178 -11.206 1.00 96.88 222 ASP A C 1
ATOM 1826 O O . ASP A 1 222 ? -6.907 -5.217 -10.562 1.00 96.88 222 ASP A O 1
ATOM 1830 N N . PRO A 1 223 ? -8.589 -6.178 -11.712 1.00 95.12 223 PRO A N 1
ATOM 1831 C CA . PRO A 1 223 ? -9.505 -5.041 -11.586 1.00 95.12 223 PRO A CA 1
ATOM 1832 C C . PRO A 1 223 ? -10.028 -4.846 -10.158 1.00 95.12 223 PRO A C 1
ATOM 1834 O O . PRO A 1 223 ? -10.597 -3.797 -9.841 1.00 95.12 223 PRO A O 1
ATOM 1837 N N . GLU A 1 224 ? -9.835 -5.828 -9.274 1.00 94.94 224 GLU A N 1
ATOM 1838 C CA . GLU A 1 224 ? -10.188 -5.691 -7.866 1.00 94.94 224 GLU A CA 1
ATOM 1839 C C . GLU A 1 224 ? -9.110 -4.979 -7.051 1.00 94.94 224 GLU A C 1
ATOM 1841 O O . GLU A 1 224 ? -9.355 -4.628 -5.897 1.00 94.94 224 GLU A O 1
ATOM 1846 N N . VAL A 1 225 ? -7.939 -4.722 -7.635 1.00 95.31 225 VAL A N 1
ATOM 1847 C CA . VAL A 1 225 ? -6.802 -4.101 -6.960 1.00 95.31 225 VAL A CA 1
ATOM 1848 C C . VAL A 1 225 ? -6.678 -2.645 -7.387 1.00 95.31 225 VAL A C 1
ATOM 1850 O O . VAL A 1 225 ? -6.415 -2.334 -8.544 1.00 95.31 225 VAL A O 1
ATOM 1853 N N . GLU A 1 226 ? -6.821 -1.726 -6.435 1.00 91.50 226 GLU A N 1
ATOM 1854 C CA . GLU A 1 226 ? -6.644 -0.301 -6.707 1.00 91.50 226 GLU A CA 1
ATOM 1855 C C . GLU A 1 226 ? -5.169 0.103 -6.571 1.00 91.50 226 GLU A C 1
ATOM 1857 O O . GLU A 1 226 ? -4.522 -0.238 -5.580 1.00 91.50 226 GLU A O 1
ATOM 1862 N N . PRO A 1 227 ? -4.598 0.870 -7.518 1.00 89.12 227 PRO A N 1
ATOM 1863 C CA . PRO A 1 227 ? -3.190 1.275 -7.456 1.00 89.12 227 PRO A CA 1
ATOM 1864 C C . PRO A 1 227 ? -2.862 2.180 -6.260 1.00 89.12 227 PRO A C 1
ATOM 1866 O O . PRO A 1 227 ? -1.721 2.257 -5.792 1.00 89.12 227 PRO A O 1
ATOM 1869 N N . THR A 1 228 ? -3.868 2.920 -5.803 1.00 85.19 228 THR A N 1
ATOM 1870 C CA . THR A 1 228 ? -3.791 3.914 -4.740 1.00 85.19 228 THR A CA 1
ATOM 1871 C C . THR A 1 228 ? -5.111 3.944 -4.015 1.00 85.19 228 THR A C 1
ATOM 1873 O O . THR A 1 228 ? -6.144 3.975 -4.679 1.00 85.19 228 THR A O 1
ATOM 1876 N N . LYS A 1 229 ? -5.086 4.097 -2.694 1.00 70.19 229 LYS A N 1
ATOM 1877 C CA . LYS A 1 229 ? -6.304 4.449 -1.980 1.00 70.19 229 LYS A CA 1
ATOM 1878 C C . LYS A 1 229 ? -6.479 5.960 -1.928 1.00 70.19 229 LYS A C 1
ATOM 1880 O O . LYS A 1 229 ? -5.691 6.663 -1.290 1.00 70.19 229 LYS A O 1
ATOM 1885 N N . THR A 1 230 ? -7.545 6.456 -2.543 1.00 51.91 230 THR A N 1
ATOM 1886 C CA . THR A 1 230 ? -8.001 7.834 -2.330 1.00 51.91 230 THR A CA 1
ATOM 1887 C C . THR A 1 230 ? -8.448 7.974 -0.868 1.00 51.91 230 THR A C 1
ATOM 1889 O O . THR A 1 230 ? -9.274 7.200 -0.396 1.00 51.91 230 THR A O 1
ATOM 1892 N N . GLY A 1 231 ? -7.856 8.907 -0.116 1.00 45.22 231 GLY A N 1
ATOM 1893 C CA . GLY A 1 231 ? -8.246 9.207 1.271 1.00 45.22 231 GLY A CA 1
ATOM 1894 C C . GLY A 1 231 ? -7.438 8.528 2.387 1.00 45.22 231 GLY A C 1
ATOM 1895 O O . GLY A 1 231 ? -7.616 8.902 3.539 1.00 45.22 231 GLY A O 1
ATOM 1896 N N . LEU A 1 232 ? -6.501 7.602 2.110 1.00 49.12 232 LEU A N 1
ATOM 1897 C CA . LEU A 1 232 ? -5.641 7.057 3.185 1.00 49.12 232 LEU A CA 1
ATOM 1898 C C . LEU A 1 232 ? -4.795 8.151 3.839 1.00 49.12 232 LEU A C 1
ATOM 1900 O O . LEU A 1 232 ? -4.774 8.230 5.056 1.00 49.12 232 LEU A O 1
ATOM 1904 N N . LYS A 1 233 ? -4.218 9.061 3.043 1.00 44.78 233 LYS A N 1
ATOM 1905 C CA . LYS A 1 233 ? -3.494 10.234 3.560 1.00 44.78 233 LYS A CA 1
ATOM 1906 C C . LYS A 1 233 ? -4.375 11.237 4.301 1.00 44.78 233 LYS A C 1
ATOM 1908 O O . LYS A 1 233 ? -3.863 11.954 5.144 1.00 44.78 233 LYS A O 1
ATOM 1913 N N . GLU A 1 234 ? -5.669 11.320 4.000 1.00 40.19 234 GLU A N 1
ATOM 1914 C CA . GLU A 1 234 ? -6.583 12.183 4.767 1.00 40.19 234 GLU A CA 1
ATOM 1915 C C . GLU A 1 234 ? -6.932 11.555 6.126 1.00 40.19 234 GLU A C 1
ATOM 1917 O O . GLU A 1 234 ? -7.205 12.276 7.079 1.00 40.19 234 GLU A O 1
ATOM 1922 N N . LEU A 1 235 ? -6.867 10.221 6.229 1.00 39.12 235 LEU A N 1
ATOM 1923 C CA . LEU A 1 235 ? -7.077 9.470 7.469 1.00 39.12 235 LEU A CA 1
ATOM 1924 C C . LEU A 1 235 ? -5.789 9.311 8.301 1.00 39.12 235 LEU A C 1
ATOM 1926 O O . LEU A 1 235 ? -5.875 9.290 9.525 1.00 39.12 235 LEU A O 1
ATOM 1930 N N . SER A 1 236 ? -4.615 9.206 7.664 1.00 38.31 236 SER A N 1
ATOM 1931 C CA . SER A 1 236 ? -3.301 9.060 8.320 1.00 38.31 236 SER A CA 1
ATOM 1932 C C . SER A 1 236 ? -2.528 10.374 8.481 1.00 38.31 236 SER A C 1
ATOM 1934 O O . SER A 1 236 ? -1.614 10.452 9.296 1.00 38.31 236 SER A O 1
ATOM 1936 N N . GLY A 1 237 ? -2.912 11.431 7.758 1.00 34.88 237 GLY A N 1
ATOM 1937 C CA . GLY A 1 237 ? -2.321 12.776 7.812 1.00 34.88 237 GLY A CA 1
ATOM 1938 C C . GLY A 1 237 ? -2.793 13.644 8.981 1.00 34.88 237 GLY A C 1
ATOM 1939 O O . GLY A 1 237 ? -2.664 14.864 8.917 1.00 34.88 237 GLY A O 1
ATOM 1940 N N . LEU A 1 238 ? -3.338 13.036 10.037 1.00 32.06 238 LEU A N 1
ATOM 1941 C CA . LEU A 1 238 ? -3.529 13.682 11.335 1.00 32.06 238 LEU A CA 1
ATOM 1942 C C . LEU A 1 238 ? -2.176 13.700 12.073 1.00 32.06 238 LEU A C 1
ATOM 1944 O O . LEU A 1 238 ? -1.956 12.930 13.007 1.00 32.06 238 LEU A O 1
ATOM 1948 N N . GLN A 1 239 ? -1.256 14.544 11.598 1.00 27.73 239 GLN A N 1
ATOM 1949 C CA . GLN A 1 239 ? -0.102 15.027 12.365 1.00 27.73 239 GLN A CA 1
ATOM 1950 C C . GLN A 1 239 ? -0.321 16.486 12.753 1.00 27.73 239 GLN A C 1
ATOM 1952 O O . GLN A 1 239 ? -0.795 17.259 11.889 1.00 27.73 239 GLN A O 1
#